Protein AF-A0A4Q3AYR5-F1 (afdb_monomer_lite)

Structure (mmCIF, N/CA/C/O backbone):
data_AF-A0A4Q3AYR5-F1
#
_entry.id   AF-A0A4Q3AYR5-F1
#
loop_
_atom_site.group_PDB
_atom_site.id
_atom_site.type_symbol
_atom_site.label_atom_id
_atom_site.label_alt_id
_atom_site.label_comp_id
_atom_site.label_asym_id
_atom_site.label_entity_id
_atom_site.label_seq_id
_atom_site.pdbx_PDB_ins_code
_atom_site.Cartn_x
_atom_site.Cartn_y
_atom_site.Cartn_z
_atom_site.occupancy
_atom_site.B_iso_or_equiv
_atom_site.auth_seq_id
_atom_site.auth_comp_id
_atom_site.auth_asym_id
_atom_site.auth_atom_id
_atom_site.pdbx_PDB_model_num
ATOM 1 N N . MET A 1 1 ? 14.357 1.691 -42.065 1.00 40.59 1 MET A N 1
ATOM 2 C CA . MET A 1 1 ? 13.184 1.931 -42.941 1.00 40.59 1 MET A CA 1
ATOM 3 C C . MET A 1 1 ? 11.858 1.286 -42.469 1.00 40.59 1 MET A C 1
ATOM 5 O O . MET A 1 1 ? 10.838 1.598 -43.057 1.00 40.59 1 MET A O 1
ATOM 9 N N . LYS A 1 2 ? 11.801 0.463 -41.393 1.00 47.16 2 LYS A N 1
ATOM 10 C CA . LYS A 1 2 ? 10.540 -0.140 -40.870 1.00 47.16 2 LYS A CA 1
ATOM 11 C C . LYS A 1 2 ? 9.957 0.484 -39.579 1.00 47.16 2 LYS A C 1
ATOM 13 O O . LYS A 1 2 ? 8.850 0.128 -39.201 1.00 47.16 2 LYS A O 1
ATOM 18 N N . LEU A 1 3 ? 10.666 1.395 -38.902 1.00 45.38 3 LEU A N 1
ATOM 19 C CA . LEU A 1 3 ? 10.184 2.041 -37.665 1.00 45.38 3 LEU A CA 1
ATOM 20 C C . LEU A 1 3 ? 9.118 3.119 -37.962 1.00 45.38 3 LEU A C 1
ATOM 22 O O . LEU A 1 3 ? 8.038 3.093 -37.384 1.00 45.38 3 LEU A O 1
ATOM 26 N N . ASN A 1 4 ? 9.373 4.013 -38.924 1.00 43.25 4 ASN A N 1
ATOM 27 C CA . ASN A 1 4 ? 8.540 5.206 -39.160 1.00 43.25 4 ASN A CA 1
ATOM 28 C C . ASN A 1 4 ? 7.097 4.909 -39.618 1.00 43.25 4 ASN A C 1
ATOM 30 O O . ASN A 1 4 ? 6.181 5.657 -39.273 1.00 43.25 4 ASN A O 1
ATOM 34 N N . ASN A 1 5 ? 6.866 3.806 -40.339 1.00 45.84 5 ASN A N 1
ATOM 35 C CA . ASN A 1 5 ? 5.520 3.433 -40.802 1.00 45.84 5 ASN A CA 1
ATOM 36 C C . ASN A 1 5 ? 4.651 2.841 -39.682 1.00 45.84 5 ASN A C 1
ATOM 38 O O . ASN A 1 5 ? 3.446 3.046 -39.684 1.00 45.84 5 ASN A O 1
ATOM 42 N N . PHE A 1 6 ? 5.255 2.167 -38.698 1.00 51.72 6 PHE A N 1
ATOM 43 C CA . PHE A 1 6 ? 4.541 1.681 -37.513 1.00 51.72 6 PHE A CA 1
ATOM 44 C C . PHE A 1 6 ? 4.123 2.846 -36.600 1.00 51.72 6 PHE A C 1
ATOM 46 O O . PHE A 1 6 ? 3.010 2.884 -36.086 1.00 51.72 6 PHE A O 1
ATOM 53 N N . PHE A 1 7 ? 4.997 3.844 -36.431 1.00 52.84 7 PHE A N 1
ATOM 54 C CA . PHE A 1 7 ? 4.743 4.974 -35.532 1.00 52.84 7 PHE A CA 1
ATOM 55 C C . PHE A 1 7 ? 3.753 6.006 -36.079 1.00 52.84 7 PHE A C 1
ATOM 57 O O . PHE A 1 7 ? 2.982 6.575 -35.307 1.00 52.84 7 PHE A O 1
ATOM 64 N N . SER A 1 8 ? 3.737 6.242 -37.394 1.00 50.88 8 SER A N 1
ATOM 65 C CA . SER A 1 8 ? 2.790 7.177 -38.022 1.00 50.88 8 SER A CA 1
ATOM 66 C C . SER A 1 8 ? 1.348 6.662 -37.979 1.00 50.88 8 SER A C 1
ATOM 68 O O . SER A 1 8 ? 0.447 7.434 -37.650 1.00 50.88 8 SER A O 1
ATOM 70 N N . SER A 1 9 ? 1.124 5.360 -38.195 1.00 42.69 9 SER A N 1
ATOM 71 C CA . SER A 1 9 ? -0.211 4.758 -38.067 1.00 42.69 9 SER A CA 1
ATOM 72 C C . SER A 1 9 ? -0.720 4.725 -36.621 1.00 42.69 9 SER A C 1
ATOM 74 O O . SER A 1 9 ? -1.921 4.851 -36.399 1.00 42.69 9 SER A O 1
ATOM 76 N N . LEU A 1 10 ? 0.168 4.594 -35.624 1.00 49.09 10 LEU A N 1
ATOM 77 C CA . LEU A 1 10 ? -0.217 4.584 -34.204 1.00 49.09 10 LEU A CA 1
ATOM 78 C C . LEU A 1 10 ? -0.478 5.982 -33.628 1.00 49.09 10 LEU A C 1
ATOM 80 O O . LEU A 1 10 ? -1.415 6.143 -32.847 1.00 49.09 10 LEU A O 1
ATOM 84 N N . LYS A 1 11 ? 0.281 7.004 -34.046 1.00 46.91 11 LYS A N 1
ATOM 85 C CA . LYS A 1 11 ? 0.050 8.400 -33.630 1.00 46.91 11 LYS A CA 1
ATOM 86 C C . LYS A 1 11 ? -1.313 8.925 -34.106 1.00 46.91 11 LYS A C 1
ATOM 88 O O . LYS A 1 11 ? -1.940 9.708 -33.402 1.00 46.91 11 LYS A O 1
ATOM 93 N N . ALA A 1 12 ? -1.786 8.447 -35.260 1.00 44.41 12 ALA A N 1
ATOM 94 C CA . ALA A 1 12 ? -3.110 8.762 -35.797 1.00 44.41 12 ALA A CA 1
ATOM 95 C C . ALA A 1 12 ? -4.262 8.045 -35.060 1.00 44.41 12 ALA A C 1
ATOM 97 O O . ALA A 1 12 ? -5.362 8.582 -34.994 1.00 44.41 12 ALA A O 1
ATOM 98 N N . LYS A 1 13 ? -4.023 6.857 -34.480 1.00 44.84 13 LYS A N 1
ATOM 99 C CA . LYS A 1 13 ? -5.058 6.046 -33.805 1.00 44.84 13 LYS A CA 1
ATOM 100 C C . LYS A 1 13 ? -5.392 6.543 -32.385 1.00 44.84 13 LYS A C 1
ATOM 102 O O . LYS A 1 13 ? -6.458 6.227 -31.875 1.00 44.84 13 LYS A O 1
ATOM 107 N N . PHE A 1 14 ? -4.508 7.333 -31.763 1.00 52.16 14 PHE A N 1
ATOM 108 C CA . PHE A 1 14 ? -4.626 7.765 -30.359 1.00 52.16 14 PHE A CA 1
ATOM 109 C C . PHE A 1 14 ? -4.517 9.286 -30.141 1.00 52.16 14 PHE A C 1
ATOM 111 O O . PHE A 1 14 ? -4.329 9.736 -29.014 1.00 52.16 14 PHE A O 1
ATOM 118 N N . SER A 1 15 ? -4.699 10.110 -31.181 1.00 39.00 15 SER A N 1
ATOM 119 C CA . SER A 1 15 ? -4.749 11.576 -31.026 1.00 39.00 15 SER A CA 1
ATOM 120 C C . SER A 1 15 ? -6.056 12.100 -30.405 1.00 39.00 15 SER A C 1
ATOM 122 O O . SER A 1 15 ? -6.256 13.310 -30.336 1.00 39.00 15 SER A O 1
ATOM 124 N N . SER A 1 16 ? -6.960 11.223 -29.963 1.00 38.28 16 SER A N 1
ATOM 125 C CA . SER A 1 16 ? -8.248 11.598 -29.378 1.00 38.28 16 SER A CA 1
ATOM 126 C C . SER A 1 16 ? -8.621 10.672 -28.218 1.00 38.28 16 SER A C 1
ATOM 128 O O . SER A 1 16 ? -9.223 9.621 -28.429 1.00 38.28 16 SER A O 1
ATOM 130 N N . GLY A 1 17 ? -8.287 11.047 -26.981 1.00 35.56 17 GLY A N 1
ATOM 131 C CA . GLY A 1 17 ? -8.778 10.311 -25.814 1.00 35.56 17 GLY A CA 1
ATOM 132 C C . GLY A 1 17 ? -8.177 10.731 -24.477 1.00 35.56 17 GLY A C 1
ATOM 133 O O . GLY A 1 17 ? -7.237 10.100 -24.020 1.00 35.56 17 GLY A O 1
ATOM 134 N N . SER A 1 18 ? -8.807 11.724 -23.832 1.00 41.00 18 SER A N 1
ATOM 135 C CA . SER A 1 18 ? -8.642 12.140 -22.423 1.00 41.00 18 SER A CA 1
ATOM 136 C C . SER A 1 18 ? -7.275 12.743 -22.027 1.00 41.00 18 SER A C 1
ATOM 138 O O . SER A 1 18 ? -6.233 12.275 -22.480 1.00 41.00 18 SER A O 1
ATOM 140 N N . PRO A 1 19 ? -7.221 13.796 -21.181 1.00 43.25 19 PRO A N 1
ATOM 141 C CA . PRO A 1 19 ? -5.951 14.338 -20.712 1.00 43.25 19 PRO A CA 1
ATOM 142 C C . PRO A 1 19 ? -5.164 13.258 -19.961 1.00 43.25 19 PRO A C 1
ATOM 144 O O . PRO A 1 19 ? -5.604 12.755 -18.930 1.00 43.25 19 PRO A O 1
ATOM 147 N N . ALA A 1 20 ? -3.994 12.929 -20.508 1.00 56.50 20 ALA A N 1
ATOM 148 C CA . ALA A 1 20 ? -2.938 12.099 -19.943 1.00 56.50 20 ALA A CA 1
ATOM 149 C C . ALA A 1 20 ? -2.851 12.212 -18.407 1.00 56.50 20 ALA A C 1
ATOM 151 O O . ALA A 1 20 ? -2.222 13.131 -17.874 1.00 56.50 20 ALA A O 1
ATOM 152 N N . LYS A 1 21 ? -3.466 11.276 -17.669 1.00 71.69 21 LYS A N 1
ATOM 153 C CA . LYS A 1 21 ? -3.394 11.276 -16.204 1.00 71.69 21 LYS A CA 1
ATOM 154 C C . LYS A 1 21 ? -1.991 10.838 -15.797 1.00 71.69 21 LYS A C 1
ATOM 156 O O . LYS A 1 21 ? -1.643 9.659 -15.875 1.00 71.69 21 LYS A O 1
ATOM 161 N N . ARG A 1 22 ? -1.158 11.800 -15.399 1.00 83.00 22 ARG A N 1
ATOM 162 C CA . ARG A 1 22 ? 0.145 11.524 -14.781 1.00 83.00 22 ARG A CA 1
ATOM 163 C C . ARG A 1 22 ? -0.116 10.796 -13.471 1.00 83.00 22 ARG A C 1
ATOM 165 O O . ARG A 1 22 ? -0.795 11.333 -12.596 1.00 83.00 22 ARG A O 1
ATOM 172 N N . THR A 1 23 ? 0.372 9.566 -13.358 1.00 86.62 23 THR A N 1
ATOM 173 C CA . THR A 1 23 ? 0.074 8.721 -12.202 1.00 86.62 23 THR A CA 1
ATOM 174 C C . THR A 1 23 ? 1.343 8.431 -11.429 1.00 86.62 23 THR A C 1
ATOM 176 O O . THR A 1 23 ? 2.259 7.778 -11.919 1.00 86.62 23 THR A O 1
ATOM 179 N N . ILE A 1 24 ? 1.376 8.893 -10.189 1.00 93.75 24 ILE A N 1
ATOM 180 C CA . ILE A 1 24 ? 2.477 8.648 -9.269 1.00 93.75 24 ILE A CA 1
ATOM 181 C C . ILE A 1 24 ? 2.226 7.320 -8.559 1.00 93.75 24 ILE A C 1
ATOM 183 O O . ILE A 1 24 ? 1.168 7.133 -7.957 1.00 93.75 24 ILE A O 1
ATOM 187 N N . ILE A 1 25 ? 3.186 6.399 -8.635 1.00 93.62 25 ILE A N 1
ATOM 188 C CA . ILE A 1 25 ? 3.107 5.094 -7.975 1.00 93.62 25 ILE A CA 1
ATOM 189 C C . ILE A 1 25 ? 4.398 4.860 -7.204 1.00 93.62 25 ILE A C 1
ATOM 191 O O . ILE A 1 25 ? 5.469 4.792 -7.796 1.00 93.62 25 ILE A O 1
ATOM 195 N N . LYS A 1 26 ? 4.282 4.702 -5.884 1.00 93.50 26 LYS A N 1
ATOM 196 C CA .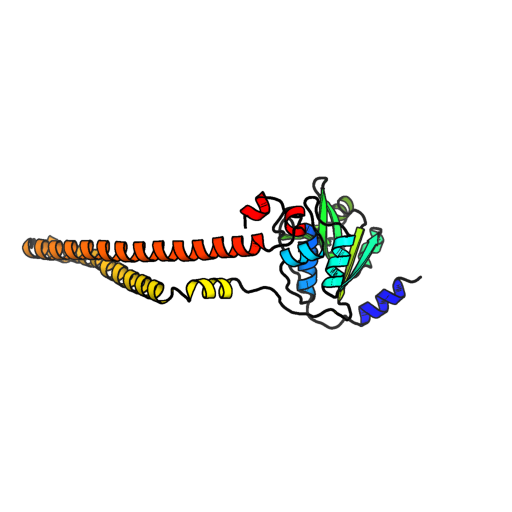 LYS A 1 26 ? 5.394 4.301 -5.023 1.00 93.50 26 LYS A CA 1
ATOM 197 C C . LYS A 1 26 ? 5.526 2.780 -5.016 1.00 93.50 26 LYS A C 1
ATOM 199 O O . LYS A 1 26 ? 4.525 2.075 -4.879 1.00 93.50 26 LYS A O 1
ATOM 204 N N . GLN A 1 27 ? 6.747 2.278 -5.150 1.00 91.88 27 GLN A N 1
ATOM 205 C CA . GLN A 1 27 ? 7.030 0.852 -5.019 1.00 91.88 27 GLN A CA 1
ATOM 206 C C . GLN A 1 27 ? 6.821 0.386 -3.571 1.00 91.88 27 GLN A C 1
ATOM 208 O O . GLN A 1 27 ? 7.105 1.128 -2.629 1.00 91.88 27 GLN A O 1
ATOM 213 N N . HIS A 1 28 ? 6.308 -0.833 -3.391 1.00 86.44 28 HIS A N 1
ATOM 214 C CA . HIS A 1 28 ? 6.124 -1.410 -2.057 1.00 86.44 28 HIS A CA 1
ATOM 215 C C . HIS A 1 28 ? 7.411 -2.068 -1.562 1.00 86.44 28 HIS A C 1
ATOM 217 O O . HIS A 1 28 ? 7.821 -1.812 -0.435 1.00 86.44 28 HIS A O 1
ATOM 223 N N . ASP A 1 29 ? 8.063 -2.849 -2.425 1.00 85.75 29 ASP A N 1
ATOM 224 C CA . ASP A 1 29 ? 9.340 -3.494 -2.138 1.00 85.75 29 ASP A CA 1
ATOM 225 C C . ASP A 1 29 ? 10.467 -2.918 -3.013 1.00 85.75 29 ASP A C 1
ATOM 227 O O . ASP A 1 29 ? 10.242 -2.358 -4.088 1.00 85.75 29 ASP A O 1
ATOM 231 N N . VAL A 1 30 ? 11.719 -3.071 -2.571 1.00 84.56 30 VAL A N 1
ATOM 232 C CA . VAL A 1 30 ? 12.907 -2.538 -3.277 1.00 84.56 30 VAL A CA 1
ATOM 233 C C . VAL A 1 30 ? 13.098 -3.109 -4.687 1.00 84.56 30 VAL A C 1
ATOM 235 O O . VAL A 1 30 ? 13.787 -2.510 -5.505 1.00 84.56 30 VAL A O 1
ATOM 238 N N . THR A 1 31 ? 12.492 -4.262 -4.974 1.00 89.38 31 THR A N 1
ATOM 239 C CA . THR A 1 31 ? 12.582 -4.965 -6.264 1.00 89.38 31 THR A CA 1
ATOM 240 C C . THR A 1 31 ? 11.429 -4.633 -7.223 1.00 89.38 31 THR A C 1
ATOM 242 O O . THR A 1 31 ? 11.450 -5.073 -8.374 1.00 89.38 31 THR A O 1
ATOM 245 N N . ASP A 1 32 ? 10.444 -3.836 -6.787 1.00 91.19 32 ASP A N 1
ATOM 246 C CA . ASP A 1 32 ? 9.191 -3.588 -7.514 1.00 91.19 32 ASP A CA 1
ATOM 247 C C . ASP A 1 32 ? 9.247 -2.420 -8.514 1.00 91.19 32 ASP A C 1
ATOM 249 O O . ASP A 1 32 ? 8.238 -2.146 -9.164 1.00 91.19 32 ASP A O 1
ATOM 253 N N . CYS A 1 33 ? 10.378 -1.721 -8.673 1.00 94.38 33 CYS A N 1
ATOM 254 C CA . CYS A 1 33 ? 10.464 -0.495 -9.483 1.00 94.38 33 CYS A CA 1
ATOM 255 C C . CYS A 1 33 ? 9.883 -0.653 -10.901 1.00 94.38 33 CYS A C 1
ATOM 257 O O . CYS A 1 33 ? 9.092 0.178 -11.348 1.00 94.38 33 CYS A O 1
ATOM 259 N N . GLY A 1 34 ? 10.190 -1.761 -11.586 1.00 94.25 34 GLY A N 1
ATOM 260 C CA . GLY A 1 34 ? 9.645 -2.067 -12.911 1.00 94.25 34 GLY A CA 1
ATOM 261 C C . GLY A 1 34 ? 8.129 -2.307 -12.905 1.00 94.25 34 GLY A C 1
ATOM 262 O O . GLY A 1 34 ? 7.410 -1.747 -13.734 1.00 94.25 34 GLY A O 1
ATOM 263 N N . ALA A 1 35 ? 7.623 -3.089 -11.947 1.00 95.62 35 ALA A N 1
ATOM 264 C CA . ALA A 1 35 ? 6.189 -3.352 -11.801 1.00 95.62 35 ALA A CA 1
ATOM 265 C C . ALA A 1 35 ? 5.407 -2.076 -11.435 1.00 95.62 35 ALA A C 1
ATOM 267 O O . ALA A 1 35 ? 4.303 -1.860 -11.935 1.00 95.62 35 ALA A O 1
ATOM 268 N N . ALA A 1 36 ? 5.995 -1.197 -10.618 1.00 96.25 36 ALA A N 1
ATOM 269 C CA . ALA A 1 36 ? 5.445 0.112 -10.278 1.00 96.25 36 ALA A CA 1
ATOM 270 C C . ALA A 1 36 ? 5.409 1.062 -11.492 1.00 96.25 36 ALA A C 1
ATOM 272 O O . ALA A 1 36 ? 4.404 1.742 -11.709 1.00 96.25 36 ALA A O 1
ATOM 273 N N . CYS A 1 37 ? 6.453 1.063 -12.329 1.00 96.62 37 CYS A N 1
ATOM 274 C CA . CYS A 1 37 ? 6.466 1.813 -13.590 1.00 96.62 37 CYS A CA 1
ATOM 275 C C . CYS A 1 37 ? 5.364 1.340 -14.545 1.00 96.62 37 CYS A C 1
ATOM 277 O O . CYS A 1 37 ? 4.631 2.155 -15.105 1.00 96.62 37 CYS A O 1
ATOM 279 N N . LEU A 1 38 ? 5.206 0.022 -14.695 1.00 96.50 38 LEU A N 1
ATOM 280 C CA . LEU A 1 38 ? 4.157 -0.546 -15.536 1.00 96.50 38 LEU A CA 1
ATOM 281 C C . LEU A 1 38 ? 2.754 -0.271 -14.966 1.00 96.50 38 LEU A C 1
ATOM 283 O O . LEU A 1 38 ? 1.864 0.070 -15.735 1.00 96.50 38 LEU A O 1
ATOM 287 N N . ALA A 1 39 ? 2.560 -0.314 -13.641 1.00 95.50 39 ALA A N 1
ATOM 288 C CA . ALA A 1 39 ? 1.315 0.124 -12.993 1.00 95.50 39 ALA A CA 1
ATOM 289 C C . ALA A 1 39 ? 0.985 1.591 -13.299 1.00 95.50 39 ALA A C 1
ATOM 291 O O . ALA A 1 39 ? -0.162 1.920 -13.594 1.00 95.50 39 ALA A O 1
ATOM 292 N N . SER A 1 40 ? 1.983 2.472 -13.225 1.00 95.62 40 SER A N 1
ATOM 293 C CA . SER A 1 40 ? 1.818 3.900 -13.502 1.00 95.62 40 SER A CA 1
ATOM 294 C C . SER A 1 40 ? 1.329 4.140 -14.934 1.00 95.62 40 SER A C 1
ATOM 296 O O . SER A 1 40 ? 0.345 4.853 -15.136 1.00 95.62 40 SER A O 1
ATOM 298 N N . ILE A 1 41 ? 1.947 3.475 -15.916 1.00 95.19 41 ILE A N 1
ATOM 299 C CA . ILE A 1 41 ? 1.526 3.552 -17.322 1.00 95.19 41 ILE A CA 1
ATOM 300 C C . ILE A 1 41 ? 0.174 2.861 -17.547 1.00 95.19 41 ILE A C 1
ATOM 302 O O . ILE A 1 41 ? -0.657 3.381 -18.285 1.00 95.19 41 ILE A O 1
ATOM 306 N N . ALA A 1 42 ? -0.100 1.734 -16.889 1.00 94.06 42 ALA A N 1
ATOM 307 C CA . ALA A 1 42 ? -1.397 1.070 -16.989 1.00 94.06 42 ALA A CA 1
ATOM 308 C C . ALA A 1 42 ? -2.536 2.007 -16.554 1.00 94.06 42 ALA A C 1
ATOM 310 O O . ALA A 1 42 ? -3.500 2.190 -17.298 1.00 94.06 42 ALA A O 1
ATOM 311 N N . ILE A 1 43 ? -2.379 2.687 -15.413 1.00 93.06 43 ILE A N 1
ATOM 312 C CA . ILE A 1 43 ? -3.370 3.644 -14.901 1.00 93.06 43 ILE A CA 1
ATOM 313 C C . ILE A 1 43 ? -3.489 4.860 -15.820 1.00 93.06 43 ILE A C 1
ATOM 315 O O . ILE A 1 43 ? -4.595 5.364 -16.017 1.00 93.06 43 ILE A O 1
ATOM 319 N N . HIS A 1 44 ? -2.382 5.310 -16.416 1.00 91.81 44 HIS A N 1
ATOM 320 C CA . HIS A 1 44 ? -2.402 6.383 -17.408 1.00 91.81 44 HIS A CA 1
ATOM 321 C C . HIS A 1 44 ? -3.334 6.067 -18.588 1.00 91.81 44 HIS A C 1
ATOM 323 O O . HIS A 1 44 ? -4.073 6.945 -19.027 1.00 91.81 44 HIS A O 1
ATOM 329 N N . TYR A 1 45 ? -3.357 4.812 -19.044 1.00 91.12 45 TYR A N 1
ATOM 330 C CA . TYR A 1 45 ? -4.267 4.335 -20.090 1.00 91.12 45 TYR A CA 1
ATOM 331 C C . TYR A 1 45 ? -5.625 3.830 -19.560 1.00 91.12 45 TYR A C 1
ATOM 333 O O . TYR A 1 45 ? -6.431 3.307 -20.326 1.00 91.12 45 TYR A O 1
ATOM 341 N N . GLY A 1 46 ? -5.917 4.003 -18.266 1.00 89.88 46 GLY A N 1
ATOM 342 C CA . GLY A 1 46 ? -7.212 3.667 -17.666 1.00 89.88 46 GLY A CA 1
ATOM 343 C C . GLY A 1 46 ? -7.337 2.250 -17.096 1.00 89.88 46 GLY A C 1
ATOM 344 O O . GLY A 1 46 ? -8.454 1.823 -16.809 1.00 89.88 46 GLY A O 1
ATOM 345 N N . LEU A 1 47 ? -6.232 1.522 -16.908 1.00 91.56 47 LEU A N 1
ATOM 346 C CA . LEU A 1 47 ? -6.201 0.209 -16.257 1.00 91.56 47 LEU A CA 1
ATOM 347 C C . LEU A 1 47 ? -5.571 0.295 -14.857 1.00 91.56 47 LEU A C 1
ATOM 349 O O . LEU A 1 47 ? -4.358 0.433 -14.710 1.00 91.56 47 LEU A O 1
ATOM 353 N N . ASP A 1 48 ? -6.389 0.168 -13.814 1.00 91.19 48 ASP A N 1
ATOM 354 C CA . ASP A 1 48 ? -5.939 0.170 -12.421 1.00 91.19 48 ASP A CA 1
ATOM 355 C C . ASP A 1 48 ? -5.767 -1.252 -11.869 1.00 91.19 48 ASP A C 1
ATOM 357 O O . ASP A 1 48 ? -6.730 -1.917 -11.473 1.00 91.19 48 ASP A O 1
ATOM 361 N N . MET A 1 49 ? -4.512 -1.708 -11.826 1.00 90.12 49 MET A N 1
ATOM 362 C CA . MET A 1 49 ? -4.129 -3.034 -11.344 1.00 90.12 49 MET A CA 1
ATOM 363 C C . MET A 1 49 ? -3.239 -2.954 -10.085 1.00 90.12 49 MET A C 1
ATOM 365 O O . MET A 1 49 ? -2.410 -2.043 -9.948 1.00 90.12 49 MET A O 1
ATOM 369 N N . PRO A 1 50 ? -3.370 -3.896 -9.127 1.00 90.12 50 PRO A N 1
ATOM 370 C CA . PRO A 1 50 ? -2.432 -4.007 -8.012 1.00 90.12 50 PRO A CA 1
ATOM 371 C C . PRO A 1 50 ? -1.001 -4.318 -8.481 1.00 90.12 50 PRO A C 1
ATOM 373 O O . PRO A 1 50 ? -0.795 -5.248 -9.261 1.00 90.12 50 PRO A O 1
ATOM 376 N N . ILE A 1 51 ? 0.000 -3.623 -7.921 1.00 91.88 51 ILE A N 1
ATOM 377 C CA . ILE A 1 51 ? 1.432 -3.859 -8.217 1.00 91.88 51 ILE A CA 1
ATOM 378 C C . ILE A 1 51 ? 1.803 -5.332 -8.007 1.00 91.88 51 ILE A C 1
ATOM 380 O O . ILE A 1 51 ? 2.515 -5.900 -8.823 1.00 91.88 51 ILE A O 1
ATOM 384 N N . ALA A 1 52 ? 1.261 -5.981 -6.970 1.00 88.38 52 ALA A N 1
ATOM 385 C CA . ALA A 1 52 ? 1.518 -7.394 -6.685 1.00 88.38 52 ALA A CA 1
ATOM 386 C C . ALA A 1 52 ? 1.133 -8.330 -7.848 1.00 88.38 52 ALA A C 1
ATOM 388 O O . ALA A 1 52 ? 1.825 -9.314 -8.097 1.00 88.38 52 ALA A O 1
ATOM 389 N N . ARG A 1 53 ? 0.065 -8.012 -8.592 1.00 88.94 53 ARG A N 1
ATOM 390 C CA . ARG A 1 53 ? -0.360 -8.803 -9.755 1.00 88.94 53 ARG A CA 1
ATOM 391 C C . ARG A 1 53 ? 0.567 -8.574 -10.947 1.00 88.94 53 ARG A C 1
ATOM 393 O O . ARG A 1 53 ? 0.985 -9.527 -11.595 1.00 88.94 53 ARG A O 1
ATOM 400 N N . ILE A 1 54 ? 0.966 -7.322 -11.170 1.00 93.50 54 ILE A N 1
ATOM 401 C CA . ILE A 1 54 ? 1.950 -6.970 -12.203 1.00 93.50 54 ILE A CA 1
ATOM 402 C C . ILE A 1 54 ? 3.307 -7.619 -11.906 1.00 93.50 54 ILE A C 1
ATOM 404 O O . ILE A 1 54 ? 3.926 -8.166 -12.811 1.00 93.50 54 ILE A O 1
ATOM 408 N N . ARG A 1 55 ? 3.735 -7.634 -10.639 1.00 92.06 55 ARG A N 1
ATOM 409 C CA . ARG A 1 55 ? 4.954 -8.306 -10.166 1.00 92.06 55 ARG A CA 1
ATOM 410 C C . ARG A 1 55 ? 4.954 -9.793 -10.535 1.00 92.06 55 ARG A C 1
ATOM 412 O O . ARG A 1 55 ? 5.951 -10.306 -11.035 1.00 92.06 55 ARG A O 1
ATOM 419 N N . GLN A 1 56 ? 3.824 -10.475 -10.335 1.00 89.00 56 GLN A N 1
ATOM 420 C CA . GLN A 1 56 ? 3.661 -11.879 -10.725 1.00 89.00 56 GLN A CA 1
ATOM 421 C C . GLN A 1 56 ? 3.732 -12.068 -12.244 1.00 89.00 56 GLN A C 1
ATOM 423 O O . GLN A 1 56 ? 4.379 -13.000 -12.712 1.00 89.00 56 GLN A O 1
ATOM 428 N N . TYR A 1 57 ? 3.103 -11.186 -13.024 1.00 91.88 57 TYR A N 1
ATOM 429 C CA . TYR A 1 57 ? 3.182 -11.245 -14.487 1.00 91.88 57 TYR A CA 1
ATOM 430 C C . TYR A 1 57 ? 4.588 -10.970 -15.012 1.00 91.88 57 TYR A C 1
ATOM 432 O O . TYR A 1 57 ? 4.997 -11.594 -15.985 1.00 91.88 57 TYR A O 1
ATOM 440 N N . ALA A 1 58 ? 5.327 -10.081 -14.348 1.00 92.94 58 ALA A N 1
ATOM 441 C CA . ALA A 1 58 ? 6.686 -9.719 -14.720 1.00 92.94 58 ALA A CA 1
ATOM 442 C C . ALA A 1 58 ? 7.743 -10.707 -14.217 1.00 92.94 58 ALA A C 1
ATOM 444 O O . ALA A 1 58 ? 8.926 -10.529 -14.505 1.00 92.94 58 ALA A O 1
ATOM 445 N N . SER A 1 59 ? 7.324 -11.735 -13.467 1.00 89.38 59 SER A N 1
ATOM 446 C CA . SER A 1 59 ? 8.207 -12.704 -12.813 1.00 89.38 59 SER A CA 1
ATOM 447 C C . SER A 1 59 ? 9.318 -12.032 -11.997 1.00 89.38 59 SER A C 1
ATOM 449 O O . SER A 1 59 ? 10.457 -12.495 -11.986 1.00 89.38 59 SER A O 1
ATOM 451 N N . THR A 1 60 ? 8.999 -10.915 -11.334 1.00 88.31 60 THR A N 1
ATOM 452 C CA . THR A 1 60 ? 9.960 -10.175 -10.511 1.00 88.31 60 THR A CA 1
ATOM 453 C C . THR A 1 60 ? 10.460 -11.061 -9.376 1.00 88.31 60 THR A C 1
ATOM 455 O O . THR A 1 60 ? 9.664 -11.591 -8.598 1.00 88.31 60 THR A O 1
ATOM 458 N N . ASP A 1 61 ? 11.777 -11.184 -9.249 1.00 86.00 61 ASP A N 1
ATOM 459 C CA . ASP A 1 61 ? 12.424 -12.020 -8.244 1.00 86.00 61 ASP A CA 1
ATOM 460 C C . ASP A 1 61 ? 13.164 -11.176 -7.187 1.00 86.00 61 ASP A C 1
ATOM 462 O O . ASP A 1 61 ? 12.960 -9.966 -7.041 1.00 86.00 61 ASP A O 1
ATOM 466 N N . LYS A 1 62 ? 14.046 -11.822 -6.419 1.00 84.50 62 LYS A N 1
ATOM 467 C CA . LYS A 1 62 ? 14.849 -11.175 -5.370 1.00 84.50 62 LYS A CA 1
ATOM 468 C C . LYS A 1 62 ? 15.905 -10.206 -5.920 1.00 84.50 62 LYS A C 1
ATOM 470 O O . LYS A 1 62 ? 16.425 -9.409 -5.131 1.00 84.50 62 LYS A O 1
ATOM 475 N N . LYS A 1 63 ? 16.238 -10.292 -7.214 1.00 85.31 63 LYS A N 1
ATOM 476 C CA . LYS A 1 63 ? 17.186 -9.431 -7.939 1.00 85.31 63 LYS A CA 1
ATOM 477 C C . LYS A 1 63 ? 16.486 -8.282 -8.669 1.00 85.31 63 LYS A C 1
ATOM 479 O O . LYS A 1 63 ? 17.150 -7.303 -8.989 1.00 85.31 63 LYS A O 1
ATOM 484 N N . GLY A 1 64 ? 15.178 -8.374 -8.901 1.00 87.62 64 GLY A N 1
ATOM 485 C CA . GLY A 1 64 ? 14.377 -7.323 -9.524 1.00 87.62 64 GLY A CA 1
ATOM 486 C C . GLY A 1 64 ? 13.612 -7.821 -10.744 1.00 87.62 64 GLY A C 1
ATOM 487 O O . GLY A 1 64 ? 13.295 -9.001 -10.866 1.00 87.62 64 GLY A O 1
ATOM 488 N N . THR A 1 65 ? 13.283 -6.898 -11.646 1.00 91.38 65 THR A N 1
ATOM 489 C CA . THR A 1 65 ? 12.568 -7.214 -12.891 1.00 91.38 65 THR A CA 1
ATOM 490 C C . THR A 1 65 ? 13.473 -6.941 -14.085 1.00 91.38 65 THR A C 1
ATOM 492 O O . THR A 1 65 ? 14.040 -5.856 -14.202 1.00 91.38 65 THR A O 1
ATOM 495 N N . ASN A 1 66 ? 13.618 -7.902 -14.992 1.00 92.19 66 ASN A N 1
ATOM 496 C CA . ASN A 1 66 ? 14.341 -7.674 -16.243 1.00 92.19 66 ASN A CA 1
ATOM 497 C C . ASN A 1 66 ? 13.401 -7.105 -17.331 1.00 92.19 66 ASN A C 1
ATOM 499 O O . ASN A 1 66 ? 12.176 -7.131 -17.200 1.00 92.19 66 ASN A O 1
ATOM 503 N N . VAL A 1 67 ? 13.974 -6.577 -18.416 1.00 93.31 67 VAL A N 1
ATOM 504 C CA . VAL A 1 67 ? 13.198 -5.948 -19.504 1.00 93.31 67 VAL A CA 1
ATOM 505 C C . VAL A 1 67 ? 12.254 -6.944 -20.185 1.00 93.31 67 VAL A C 1
ATOM 507 O O . VAL A 1 67 ? 11.140 -6.573 -20.544 1.00 93.31 67 VAL A O 1
ATOM 510 N N . LEU A 1 68 ? 12.671 -8.205 -20.337 1.00 93.25 68 LEU A N 1
ATOM 511 C CA . LEU A 1 68 ? 11.845 -9.252 -20.941 1.00 93.25 68 LEU A CA 1
ATOM 512 C C . LEU A 1 68 ? 10.586 -9.519 -20.104 1.00 93.25 68 LEU A C 1
ATOM 514 O O . LEU A 1 68 ? 9.487 -9.502 -20.645 1.00 93.25 68 LEU A O 1
ATOM 518 N N . GLY A 1 69 ? 10.734 -9.658 -18.787 1.00 94.25 69 GLY A N 1
ATOM 519 C CA . GLY A 1 69 ? 9.627 -9.831 -17.853 1.00 94.25 69 GLY A CA 1
ATOM 520 C C . GLY A 1 69 ? 8.660 -8.650 -17.883 1.00 94.25 69 GLY A C 1
ATOM 521 O O . GLY A 1 69 ? 7.450 -8.848 -17.874 1.00 94.25 69 GLY A O 1
ATOM 522 N N . LEU A 1 70 ? 9.155 -7.414 -18.022 1.00 95.81 70 LEU A N 1
ATOM 523 C CA . LEU A 1 70 ? 8.277 -6.251 -18.207 1.00 95.81 70 LEU A CA 1
ATOM 524 C C . LEU A 1 70 ? 7.505 -6.287 -19.532 1.00 95.81 70 LEU A C 1
ATOM 526 O O . LEU A 1 70 ? 6.333 -5.915 -19.550 1.00 95.81 70 LEU A O 1
ATOM 530 N N . ILE A 1 71 ? 8.127 -6.738 -20.626 1.00 96.06 71 ILE A N 1
ATOM 531 C CA . ILE A 1 71 ? 7.452 -6.918 -21.923 1.00 96.06 71 ILE A CA 1
ATOM 532 C C . ILE A 1 71 ? 6.374 -8.001 -21.815 1.00 96.06 71 ILE A C 1
ATOM 534 O O . ILE A 1 71 ? 5.246 -7.787 -22.261 1.00 96.06 71 ILE A O 1
ATOM 538 N N . GLU A 1 72 ? 6.691 -9.140 -21.199 1.00 95.31 72 GLU A N 1
ATOM 539 C CA . GLU A 1 72 ? 5.739 -10.232 -20.973 1.00 95.31 72 GLU A CA 1
ATOM 540 C C . GLU A 1 72 ? 4.565 -9.776 -20.104 1.00 95.31 72 GLU A C 1
ATOM 542 O O . GLU A 1 72 ? 3.408 -10.025 -20.448 1.00 95.31 72 GLU A O 1
ATOM 547 N N . ALA A 1 73 ? 4.842 -9.047 -19.021 1.00 95.69 73 ALA A N 1
ATOM 548 C CA . ALA A 1 73 ? 3.812 -8.489 -18.159 1.00 95.69 73 ALA A CA 1
ATOM 549 C C . ALA A 1 73 ? 2.914 -7.514 -18.910 1.00 95.69 73 ALA A C 1
ATOM 551 O O . ALA A 1 73 ? 1.697 -7.650 -18.864 1.00 95.69 73 ALA A O 1
ATOM 552 N N . ALA A 1 74 ? 3.501 -6.566 -19.636 1.00 96.12 74 ALA A N 1
ATOM 553 C CA . ALA A 1 74 ? 2.756 -5.606 -20.434 1.00 96.12 74 ALA A CA 1
ATOM 554 C C . ALA A 1 74 ? 1.866 -6.296 -21.478 1.00 96.12 74 ALA A C 1
ATOM 556 O O . ALA A 1 74 ? 0.695 -5.947 -21.605 1.00 96.12 74 ALA A O 1
ATOM 557 N N . THR A 1 75 ? 2.383 -7.328 -22.146 1.00 94.88 75 THR A N 1
ATOM 558 C CA . THR A 1 75 ? 1.620 -8.123 -23.120 1.00 94.88 75 THR A CA 1
ATOM 559 C C . THR A 1 75 ? 0.430 -8.822 -22.460 1.00 94.88 75 THR A C 1
ATOM 561 O O . THR A 1 75 ? -0.677 -8.774 -22.987 1.00 94.88 75 THR A O 1
ATOM 564 N N . ARG A 1 76 ? 0.604 -9.395 -21.259 1.00 94.25 76 ARG A N 1
ATOM 565 C CA . ARG A 1 76 ? -0.504 -9.992 -20.482 1.00 94.25 76 ARG A CA 1
ATOM 566 C C . ARG A 1 76 ? -1.558 -8.977 -20.034 1.00 94.25 76 ARG A C 1
ATOM 568 O O . ARG A 1 76 ? -2.692 -9.365 -19.780 1.00 94.25 76 ARG A O 1
ATOM 575 N N . LEU A 1 77 ? -1.189 -7.703 -19.917 1.00 93.38 77 LEU A N 1
ATOM 576 C CA . LEU A 1 77 ? -2.106 -6.595 -19.633 1.00 93.38 77 LEU A CA 1
ATOM 577 C C . LEU A 1 77 ? -2.801 -6.054 -20.897 1.00 93.38 77 LEU A C 1
ATOM 579 O O . LEU A 1 77 ? -3.555 -5.089 -20.799 1.00 93.38 77 LEU A O 1
ATOM 583 N N . GLY A 1 78 ? -2.532 -6.632 -22.073 1.00 93.75 78 GLY A N 1
ATOM 584 C CA . GLY A 1 78 ? -3.080 -6.193 -23.357 1.00 93.75 78 GLY A CA 1
ATOM 585 C C . GLY A 1 78 ? -2.296 -5.057 -24.025 1.00 93.75 78 GLY A C 1
ATOM 586 O O . GLY A 1 78 ? -2.734 -4.527 -25.042 1.00 93.75 78 GLY A O 1
ATOM 587 N N . PHE A 1 79 ? -1.133 -4.660 -23.498 1.00 95.12 79 PHE A N 1
ATOM 588 C CA . PHE A 1 79 ? -0.269 -3.679 -24.161 1.00 95.12 79 PHE A CA 1
ATOM 589 C C . PHE A 1 79 ? 0.570 -4.320 -25.269 1.00 95.12 79 PHE A C 1
ATOM 591 O O . PHE A 1 79 ? 1.171 -5.376 -25.093 1.00 95.12 79 PHE A O 1
ATOM 598 N N . SER A 1 80 ? 0.735 -3.600 -26.376 1.00 94.06 80 SER A N 1
ATOM 599 C CA . SER A 1 80 ? 1.828 -3.829 -27.316 1.00 94.06 80 SER A CA 1
ATOM 600 C C . SER A 1 80 ? 3.106 -3.196 -26.757 1.00 94.06 80 SER A C 1
ATOM 602 O O . SER A 1 80 ? 3.252 -1.970 -26.744 1.00 94.06 80 SER A O 1
ATOM 604 N N . ALA A 1 81 ? 4.042 -4.033 -26.307 1.00 94.12 81 ALA A N 1
ATOM 605 C CA . ALA A 1 81 ? 5.276 -3.610 -25.653 1.00 94.12 81 ALA A CA 1
ATOM 606 C C . ALA A 1 81 ? 6.520 -3.881 -26.510 1.00 94.12 81 ALA A C 1
ATOM 608 O O . ALA A 1 81 ? 6.646 -4.941 -27.127 1.00 94.12 81 ALA A O 1
ATOM 609 N N . LYS A 1 82 ? 7.478 -2.945 -26.532 1.00 93.44 82 LYS A N 1
ATOM 610 C CA . LYS A 1 82 ? 8.755 -3.136 -27.237 1.00 93.44 82 LYS A CA 1
ATOM 611 C C . LYS A 1 82 ? 9.927 -2.496 -26.503 1.00 93.44 82 LYS A C 1
ATOM 613 O O . LYS A 1 82 ? 9.947 -1.285 -26.284 1.00 93.44 82 LYS A O 1
ATOM 618 N N . GLY A 1 83 ? 10.926 -3.316 -26.184 1.00 93.81 83 GLY A N 1
ATOM 619 C CA . GLY A 1 83 ? 12.227 -2.852 -25.710 1.00 93.81 83 GLY A CA 1
ATOM 620 C C . GLY A 1 83 ? 13.065 -2.312 -26.867 1.00 93.81 83 GLY A C 1
ATOM 621 O O . GLY A 1 83 ? 13.189 -2.966 -27.905 1.00 93.81 83 GLY A O 1
ATOM 622 N N . VAL A 1 84 ? 13.636 -1.122 -26.705 1.00 92.62 84 VAL A N 1
ATOM 623 C CA . VAL A 1 84 ? 14.519 -0.491 -27.691 1.00 92.62 84 VAL A CA 1
ATOM 624 C C . VAL A 1 84 ? 15.754 0.088 -27.019 1.00 92.62 84 VAL A C 1
ATOM 626 O O . VAL A 1 84 ? 15.706 0.544 -25.877 1.00 92.62 84 VAL A O 1
ATOM 629 N N . LYS A 1 85 ? 16.866 0.078 -27.755 1.00 93.62 85 LYS A N 1
ATOM 630 C CA . LYS A 1 85 ? 18.064 0.838 -27.412 1.00 93.62 85 LYS A CA 1
ATOM 631 C C . LYS A 1 85 ? 18.091 2.083 -28.289 1.00 93.62 85 LYS A C 1
ATOM 633 O O . LYS A 1 85 ? 17.964 1.959 -29.507 1.00 93.62 85 LYS A O 1
ATOM 638 N N . ALA A 1 86 ? 18.201 3.250 -27.675 1.00 90.56 86 ALA A N 1
ATOM 639 C CA . ALA A 1 86 ? 18.172 4.532 -28.359 1.00 90.56 86 ALA A CA 1
ATOM 640 C C . ALA A 1 86 ? 19.328 5.415 -27.892 1.00 90.56 86 ALA A C 1
ATOM 642 O O . ALA A 1 86 ? 19.740 5.359 -26.734 1.00 90.56 86 ALA A O 1
ATOM 643 N N . ASP A 1 87 ? 19.810 6.250 -28.806 1.00 91.31 87 ASP A N 1
ATOM 644 C CA . ASP A 1 87 ? 20.698 7.362 -28.483 1.00 91.31 87 ASP A CA 1
ATOM 645 C C . ASP A 1 87 ? 19.892 8.548 -27.944 1.00 91.31 87 ASP A C 1
ATOM 647 O O . ASP A 1 87 ? 18.681 8.649 -28.160 1.00 91.31 87 ASP A O 1
ATOM 651 N N . TYR A 1 88 ? 20.572 9.465 -27.257 1.00 89.44 88 TYR A N 1
ATOM 652 C CA . TYR A 1 88 ? 19.932 10.608 -26.601 1.00 89.44 88 TYR A CA 1
ATOM 653 C C . TYR A 1 88 ? 19.151 11.499 -27.566 1.00 89.44 88 TYR A C 1
ATOM 655 O O . TYR A 1 88 ? 18.035 11.906 -27.259 1.00 89.44 88 TYR A O 1
ATOM 663 N N . ASP A 1 89 ? 19.688 11.729 -28.762 1.00 86.62 89 ASP A N 1
ATOM 664 C CA . ASP A 1 89 ? 19.043 12.577 -29.767 1.00 86.62 89 ASP A CA 1
ATOM 665 C C . ASP A 1 89 ? 17.717 11.978 -30.258 1.00 86.62 89 ASP A C 1
ATOM 667 O O . ASP A 1 89 ? 16.771 12.697 -30.578 1.00 86.62 89 ASP A O 1
ATOM 671 N N . ASN A 1 90 ? 17.599 10.647 -30.234 1.00 86.81 90 ASN A N 1
ATOM 672 C CA . ASN A 1 90 ? 16.376 9.952 -30.623 1.00 86.81 90 ASN A CA 1
ATOM 673 C C . ASN A 1 90 ? 15.306 9.971 -29.522 1.00 86.81 90 ASN A C 1
ATOM 675 O O . ASN A 1 90 ? 14.141 9.718 -29.830 1.00 86.81 90 ASN A O 1
ATOM 679 N N . LEU A 1 91 ? 15.652 10.307 -28.272 1.00 87.81 91 LEU A N 1
ATOM 680 C CA . LEU A 1 91 ? 14.725 10.330 -27.134 1.00 87.81 91 LEU A CA 1
ATOM 681 C C . LEU A 1 91 ? 13.525 11.260 -27.377 1.00 87.81 91 LEU A C 1
ATOM 683 O O . LEU A 1 91 ? 12.400 10.918 -27.027 1.00 87.81 91 LEU A O 1
ATOM 687 N N . PHE A 1 92 ? 13.747 12.392 -28.051 1.00 87.00 92 PHE A N 1
ATOM 688 C CA . PHE A 1 92 ? 12.712 13.384 -28.375 1.00 87.00 92 PHE A CA 1
ATOM 689 C C . PHE A 1 92 ? 11.671 12.890 -29.393 1.00 87.00 92 PHE A C 1
ATOM 691 O O . PHE A 1 92 ? 10.591 13.465 -29.506 1.00 87.00 92 PHE A O 1
ATOM 698 N N . SER A 1 93 ? 11.984 11.832 -30.146 1.00 86.00 93 SER A N 1
ATOM 699 C CA . SER A 1 93 ? 11.093 11.264 -31.166 1.00 86.00 93 SER A CA 1
ATOM 700 C C . SER A 1 93 ? 10.206 10.126 -30.645 1.00 86.00 93 SER A C 1
ATOM 702 O O . SER A 1 93 ? 9.338 9.632 -31.368 1.00 86.00 93 SER A O 1
ATOM 704 N N . ILE A 1 94 ? 10.424 9.698 -29.399 1.00 87.69 94 ILE A N 1
ATOM 705 C CA . ILE A 1 94 ? 9.806 8.503 -28.823 1.00 87.69 94 ILE A CA 1
ATOM 706 C C . ILE A 1 94 ? 8.415 8.834 -28.266 1.00 87.69 94 ILE A C 1
ATOM 708 O O . ILE A 1 94 ? 8.242 9.867 -27.616 1.00 87.69 94 ILE A O 1
ATOM 712 N N . PRO A 1 95 ? 7.404 7.974 -28.499 1.00 87.88 95 PRO A N 1
ATOM 713 C CA . PRO A 1 95 ? 6.084 8.155 -27.907 1.00 87.88 95 PRO A CA 1
ATOM 714 C C . PRO A 1 95 ? 6.141 8.050 -26.376 1.00 87.88 95 PRO A C 1
ATOM 716 O O . PRO A 1 95 ? 6.792 7.160 -25.830 1.00 87.88 95 PRO A O 1
ATOM 719 N N . LEU A 1 96 ? 5.426 8.949 -25.699 1.00 91.44 96 LEU A N 1
ATOM 720 C CA . LEU A 1 96 ? 5.311 9.014 -24.240 1.00 91.44 96 LEU A CA 1
ATOM 721 C C . LEU A 1 96 ? 3.899 8.583 -23.790 1.00 91.44 96 LEU A C 1
ATOM 723 O O . LEU A 1 96 ? 2.951 8.800 -24.548 1.00 91.44 96 LEU A O 1
ATOM 727 N N . PRO A 1 97 ? 3.731 8.040 -22.568 1.00 94.38 97 PRO A N 1
ATOM 728 C CA . PRO A 1 97 ? 4.781 7.743 -21.592 1.00 94.38 97 PRO A CA 1
ATOM 729 C C . PRO A 1 97 ? 5.600 6.491 -21.951 1.00 94.38 97 PRO A C 1
ATOM 731 O O . PRO A 1 97 ? 5.103 5.564 -22.589 1.00 94.38 97 PRO A O 1
ATOM 734 N N . VAL A 1 98 ? 6.862 6.451 -21.517 1.00 95.62 98 VAL A N 1
ATOM 735 C CA . VAL A 1 98 ? 7.801 5.342 -21.781 1.00 95.62 98 VAL A CA 1
ATOM 736 C C . VAL A 1 98 ? 8.576 4.986 -20.511 1.00 95.62 98 VAL A C 1
ATOM 738 O O . VAL A 1 98 ? 8.898 5.866 -19.713 1.00 95.62 98 VAL A O 1
ATOM 741 N N . ILE A 1 99 ? 8.888 3.705 -20.299 1.00 97.31 99 ILE A N 1
ATOM 742 C CA . ILE A 1 99 ? 9.733 3.281 -19.171 1.00 97.31 99 ILE A CA 1
ATOM 743 C C . ILE A 1 99 ? 11.199 3.394 -19.588 1.00 97.31 99 ILE A C 1
ATOM 745 O O . ILE A 1 99 ? 11.591 2.861 -20.626 1.00 97.31 99 ILE A O 1
ATOM 749 N N . ALA A 1 100 ? 12.017 4.051 -18.772 1.00 96.88 100 ALA A N 1
ATOM 750 C CA . ALA A 1 100 ? 13.455 4.165 -18.967 1.00 96.88 100 ALA A CA 1
ATOM 751 C C . ALA A 1 100 ? 14.218 3.338 -17.942 1.00 96.88 100 ALA A C 1
ATOM 753 O O . ALA A 1 100 ? 13.890 3.345 -16.756 1.00 96.88 100 ALA A O 1
ATOM 754 N N . HIS A 1 101 ? 15.268 2.663 -18.400 1.00 96.69 101 HIS A N 1
ATOM 755 C CA . HIS A 1 101 ? 16.206 1.981 -17.522 1.00 96.69 101 HIS A CA 1
ATOM 756 C C . HIS A 1 101 ? 17.384 2.909 -17.200 1.00 96.69 101 HIS A C 1
ATOM 758 O O . HIS A 1 101 ? 18.090 3.387 -18.101 1.00 96.69 101 HIS A O 1
ATOM 764 N N . VAL A 1 102 ? 17.596 3.165 -15.914 1.00 95.94 102 VAL A N 1
ATOM 765 C CA . VAL A 1 102 ? 18.591 4.105 -15.390 1.00 95.94 102 VAL A CA 1
ATOM 766 C C . VAL A 1 102 ? 19.479 3.420 -14.350 1.00 95.94 102 VAL A C 1
ATOM 768 O O . VAL A 1 102 ? 19.113 2.393 -13.784 1.00 95.94 102 VAL A O 1
ATOM 771 N N . ILE A 1 103 ? 20.655 3.984 -14.097 1.00 94.44 103 ILE A N 1
ATOM 772 C CA . ILE A 1 103 ? 21.524 3.608 -12.983 1.00 94.44 103 ILE A CA 1
ATOM 773 C C . ILE A 1 103 ? 21.389 4.683 -11.910 1.00 94.44 103 ILE A C 1
ATOM 775 O O . ILE A 1 103 ? 21.628 5.866 -12.160 1.00 94.44 103 ILE A O 1
ATOM 779 N N . GLN A 1 104 ? 21.017 4.266 -10.705 1.00 89.88 104 GLN A N 1
ATOM 780 C CA . GLN A 1 104 ? 20.858 5.137 -9.547 1.00 89.88 104 GLN A CA 1
ATOM 781 C C . GLN A 1 104 ? 21.584 4.510 -8.363 1.00 89.88 104 GLN A C 1
ATOM 783 O O . GLN A 1 104 ? 21.340 3.356 -8.026 1.00 89.88 104 GLN A O 1
ATOM 788 N N . ASN A 1 105 ? 22.514 5.250 -7.754 1.00 87.00 105 ASN A N 1
ATOM 789 C CA . ASN A 1 105 ? 23.363 4.760 -6.659 1.00 87.00 105 ASN A CA 1
ATOM 790 C C . ASN A 1 105 ? 24.061 3.422 -6.989 1.00 87.00 105 ASN A C 1
ATOM 792 O O . ASN A 1 105 ? 24.076 2.504 -6.174 1.00 87.00 105 ASN A O 1
ATOM 796 N N . ASN A 1 106 ? 24.598 3.301 -8.208 1.00 87.81 106 ASN A N 1
ATOM 797 C CA . ASN A 1 106 ? 25.241 2.092 -8.743 1.00 87.81 106 ASN A CA 1
ATOM 798 C C . ASN A 1 106 ? 24.334 0.850 -8.840 1.00 87.81 106 ASN A C 1
ATOM 800 O O . ASN A 1 106 ? 24.835 -0.260 -9.022 1.00 87.81 106 ASN A O 1
ATOM 804 N N . LEU A 1 107 ? 23.011 1.021 -8.774 1.00 89.62 107 LEU A N 1
ATOM 805 C CA . LEU A 1 107 ? 22.038 -0.055 -8.934 1.00 89.62 107 LEU A CA 1
ATOM 806 C C . LEU A 1 107 ? 21.141 0.187 -10.162 1.00 89.62 107 LEU A C 1
ATOM 808 O O . LEU A 1 107 ? 20.784 1.336 -10.441 1.00 89.62 107 LEU A O 1
ATOM 812 N N . PRO A 1 108 ? 20.770 -0.874 -10.904 1.00 92.00 108 PRO A N 1
ATOM 813 C CA . PRO A 1 108 ? 19.756 -0.797 -11.952 1.00 92.00 108 PRO A CA 1
ATOM 814 C C . PRO A 1 108 ? 18.405 -0.348 -11.389 1.00 92.00 108 PRO A C 1
ATOM 816 O O . PRO A 1 108 ? 17.952 -0.866 -10.368 1.00 92.00 108 PRO A O 1
ATOM 819 N N . HIS A 1 109 ? 17.745 0.578 -12.076 1.00 94.88 109 HIS A N 1
ATOM 820 C CA . HIS A 1 109 ? 16.445 1.115 -11.686 1.00 94.88 109 HIS A CA 1
ATOM 821 C C . HIS A 1 109 ? 15.581 1.419 -12.912 1.00 94.88 109 HIS A C 1
ATOM 823 O O . HIS A 1 109 ? 16.090 1.618 -14.019 1.00 94.88 109 HIS A O 1
ATOM 829 N N . TYR A 1 110 ? 14.264 1.465 -12.720 1.00 96.50 110 TYR A N 1
ATOM 830 C CA . TYR A 1 110 ? 13.314 1.861 -13.759 1.00 96.50 110 TYR A CA 1
ATOM 831 C C . TYR A 1 110 ? 12.546 3.099 -13.328 1.00 96.50 110 TYR A C 1
ATOM 833 O O . TYR A 1 110 ? 12.122 3.205 -12.179 1.00 96.50 110 TYR A O 1
ATOM 841 N N . VAL A 1 111 ? 12.332 4.000 -14.280 1.00 96.94 111 VAL A N 1
ATOM 842 C CA . VAL A 1 111 ? 11.553 5.230 -14.105 1.00 96.94 111 VAL A CA 1
ATOM 843 C C . VAL A 1 111 ? 10.612 5.428 -15.292 1.00 96.94 111 VAL A C 1
ATOM 845 O O . VAL A 1 111 ? 10.855 4.882 -16.369 1.00 96.94 111 VAL A O 1
ATOM 848 N N . VAL A 1 112 ? 9.546 6.215 -15.135 1.00 97.38 112 VAL A N 1
ATOM 849 C CA . VAL A 1 112 ? 8.629 6.544 -16.244 1.00 97.38 112 VAL A CA 1
ATOM 850 C C . VAL A 1 112 ? 8.873 7.967 -16.719 1.00 97.38 112 VAL A C 1
ATOM 852 O O . VAL A 1 112 ? 8.782 8.909 -15.940 1.00 97.38 112 VAL A O 1
ATOM 855 N N . LEU A 1 113 ? 9.128 8.127 -18.010 1.00 95.94 113 LEU A N 1
ATOM 856 C CA . LEU A 1 113 ? 9.196 9.416 -18.689 1.00 95.94 113 LEU A CA 1
ATOM 857 C C . LEU A 1 113 ? 7.783 9.821 -19.117 1.00 95.94 113 LEU A C 1
ATOM 859 O O . LEU A 1 113 ? 7.167 9.125 -19.927 1.00 95.94 113 LEU A O 1
ATOM 863 N N . TYR A 1 114 ? 7.274 10.934 -18.587 1.00 94.06 114 TYR A N 1
ATOM 864 C CA . TYR A 1 114 ? 5.927 11.434 -18.896 1.00 94.06 114 TYR A CA 1
ATOM 865 C C . TYR A 1 114 ? 5.929 12.585 -19.902 1.00 94.06 114 TYR A C 1
ATOM 867 O O . TYR A 1 114 ? 5.067 12.629 -20.779 1.00 94.06 114 TYR A O 1
ATOM 875 N N . SER A 1 115 ? 6.885 13.508 -19.795 1.00 91.81 115 SER A N 1
ATOM 876 C CA . SER A 1 115 ? 7.084 14.583 -20.769 1.00 91.81 115 SER A CA 1
ATOM 877 C C . SER A 1 115 ? 8.561 14.940 -20.903 1.00 91.81 115 SER A C 1
ATOM 879 O O . SER A 1 115 ? 9.339 14.839 -19.956 1.00 91.81 115 SER A O 1
ATOM 881 N N . ILE A 1 116 ? 8.947 15.356 -22.106 1.00 92.12 116 ILE A N 1
ATOM 882 C CA . ILE A 1 116 ? 10.282 15.863 -22.420 1.00 92.12 116 ILE A CA 1
ATOM 883 C C . ILE A 1 116 ? 10.082 17.300 -22.902 1.00 92.12 116 ILE A C 1
ATOM 885 O O . ILE A 1 116 ? 9.417 17.522 -23.914 1.00 92.12 116 ILE A O 1
ATOM 889 N N . HIS A 1 117 ? 10.594 18.265 -22.144 1.00 91.38 117 HIS A N 1
ATOM 890 C CA . HIS A 1 117 ? 10.596 19.683 -22.502 1.00 91.38 117 HIS A CA 1
ATOM 891 C C . HIS A 1 117 ? 11.964 20.071 -23.086 1.00 91.38 117 HIS A C 1
ATOM 893 O O . HIS A 1 117 ? 12.827 19.214 -23.246 1.00 91.38 117 HIS A O 1
ATOM 899 N N . SER A 1 118 ? 12.155 21.344 -23.446 1.00 88.81 118 SER A N 1
ATOM 900 C CA . SER A 1 118 ? 13.446 21.848 -23.943 1.00 88.81 118 SER A CA 1
ATOM 901 C C . SER A 1 118 ? 14.526 21.901 -22.860 1.00 88.81 118 SER A C 1
ATOM 903 O O . SER A 1 118 ? 15.703 21.726 -23.162 1.00 88.81 118 SER A O 1
ATOM 905 N N . ASP A 1 119 ? 14.117 22.155 -21.613 1.00 91.25 119 ASP A N 1
ATOM 906 C CA . ASP A 1 119 ? 15.043 22.459 -20.516 1.00 91.25 119 ASP A CA 1
ATOM 907 C C . ASP A 1 119 ? 15.117 21.316 -19.491 1.00 91.25 119 ASP A C 1
ATOM 909 O O . ASP A 1 119 ? 16.108 21.167 -18.771 1.00 91.25 119 ASP A O 1
ATOM 913 N N . TYR A 1 120 ? 14.064 20.497 -19.412 1.00 93.75 120 TYR A N 1
ATOM 914 C CA . TYR A 1 120 ? 13.937 19.427 -18.429 1.00 93.75 120 TYR A CA 1
ATOM 915 C C . TYR A 1 120 ? 13.102 18.251 -18.936 1.00 93.75 120 TYR A C 1
ATOM 917 O O . TYR A 1 120 ? 12.288 18.353 -19.853 1.00 93.75 120 TYR A O 1
ATOM 925 N N . ILE A 1 121 ? 13.270 17.126 -18.256 1.00 94.62 121 ILE A N 1
ATOM 926 C CA . ILE A 1 121 ? 12.553 15.881 -18.464 1.00 94.62 121 ILE A CA 1
ATOM 927 C C . ILE A 1 121 ? 11.750 15.581 -17.202 1.00 94.62 121 ILE A C 1
ATOM 929 O O . ILE A 1 121 ? 12.273 15.626 -16.088 1.00 94.62 121 ILE A O 1
ATOM 933 N N . GLU A 1 122 ? 10.469 15.285 -17.377 1.00 94.50 122 GLU A N 1
ATOM 934 C CA . GLU A 1 122 ? 9.556 14.945 -16.295 1.00 94.50 122 GLU A CA 1
ATOM 935 C C . GLU A 1 122 ? 9.511 13.425 -16.105 1.00 94.50 122 GLU A C 1
ATOM 937 O O . GLU A 1 122 ? 9.107 12.669 -16.997 1.00 94.50 122 GLU A O 1
ATOM 942 N N . VAL A 1 123 ? 9.948 12.987 -14.926 1.00 96.00 123 VAL A N 1
ATOM 943 C CA . VAL A 1 123 ? 10.203 11.588 -14.592 1.00 96.00 123 VAL A CA 1
ATOM 944 C C . VAL A 1 123 ? 9.408 11.202 -13.351 1.00 96.00 123 VAL A C 1
ATOM 946 O O . VAL A 1 123 ? 9.529 11.845 -12.316 1.00 96.00 123 VAL A O 1
ATOM 949 N N . MET A 1 124 ? 8.624 10.131 -13.422 1.00 96.12 124 MET A N 1
ATOM 950 C CA . MET A 1 124 ? 8.062 9.483 -12.237 1.00 96.12 124 MET A CA 1
ATOM 951 C C . MET A 1 124 ? 9.058 8.442 -11.733 1.00 96.12 124 MET A C 1
ATOM 953 O O . MET A 1 124 ? 9.340 7.464 -12.435 1.00 96.12 124 MET A O 1
ATOM 957 N N . ASP A 1 125 ? 9.589 8.663 -10.532 1.00 95.62 125 ASP A N 1
ATOM 958 C CA . ASP A 1 125 ? 10.491 7.722 -9.870 1.00 95.62 125 ASP A CA 1
ATOM 959 C C . ASP A 1 125 ? 9.707 6.887 -8.840 1.00 95.62 125 ASP A C 1
ATOM 961 O O . ASP A 1 125 ? 9.242 7.438 -7.832 1.00 95.62 125 ASP A O 1
ATOM 965 N N . PRO A 1 126 ? 9.563 5.562 -9.044 1.00 95.06 126 PRO A N 1
ATOM 966 C CA . PRO A 1 126 ? 8.811 4.711 -8.132 1.00 95.06 126 PRO A CA 1
ATOM 967 C C . PRO A 1 126 ? 9.488 4.508 -6.768 1.00 95.06 126 PRO A C 1
ATOM 969 O O . PRO A 1 126 ? 8.794 4.142 -5.818 1.00 95.06 126 PRO A O 1
ATOM 972 N N . ALA A 1 127 ? 10.798 4.752 -6.628 1.00 92.56 127 ALA A N 1
ATOM 973 C CA . ALA A 1 127 ? 11.493 4.611 -5.345 1.00 92.56 127 ALA A CA 1
ATOM 974 C C . ALA A 1 127 ? 11.027 5.665 -4.331 1.00 92.56 127 ALA A C 1
ATOM 976 O O . ALA A 1 127 ? 10.763 5.344 -3.169 1.00 92.56 127 ALA A O 1
ATOM 977 N N . TYR A 1 128 ? 10.870 6.909 -4.783 1.00 89.25 128 TYR A N 1
ATOM 978 C CA . TYR A 1 128 ? 10.341 7.996 -3.955 1.00 89.25 128 TYR A CA 1
ATOM 979 C C . TYR A 1 128 ? 8.815 8.083 -4.043 1.00 89.25 128 TYR A C 1
ATOM 981 O O . TYR A 1 128 ? 8.163 8.438 -3.062 1.00 89.25 128 TYR A O 1
ATOM 989 N N . GLY A 1 129 ? 8.240 7.666 -5.176 1.00 89.75 129 GLY A N 1
ATOM 990 C CA . GLY A 1 129 ? 6.821 7.830 -5.459 1.00 89.75 129 GLY A CA 1
ATOM 991 C C . GLY A 1 129 ? 6.487 9.297 -5.691 1.00 89.75 129 GLY A C 1
ATOM 992 O O . GLY A 1 129 ? 5.561 9.810 -5.073 1.00 89.75 129 GLY A O 1
ATOM 993 N N . GLU A 1 130 ? 7.251 9.970 -6.553 1.00 92.31 130 GLU A N 1
ATOM 994 C CA . GLU A 1 130 ? 7.113 11.400 -6.850 1.00 92.31 130 GLU A CA 1
ATOM 995 C C . GLU A 1 130 ? 7.368 11.686 -8.337 1.00 92.31 130 GLU A C 1
ATOM 997 O O . GLU A 1 130 ? 8.063 10.928 -9.021 1.00 92.31 130 GLU A O 1
ATOM 1002 N N . MET A 1 131 ? 6.819 12.800 -8.835 1.00 94.00 131 MET A N 1
ATOM 1003 C CA . MET A 1 131 ? 7.216 13.373 -10.125 1.00 94.00 131 MET A CA 1
ATOM 1004 C C . MET A 1 131 ? 8.418 14.289 -9.914 1.00 94.00 131 MET A C 1
ATOM 1006 O O . MET A 1 131 ? 8.330 15.273 -9.182 1.00 94.00 131 MET A O 1
ATOM 1010 N N . GLN A 1 132 ? 9.514 14.002 -10.598 1.00 94.38 132 GLN A N 1
ATOM 1011 C CA . GLN A 1 132 ? 10.740 14.784 -10.569 1.00 94.38 132 GLN A CA 1
ATOM 1012 C C . GLN A 1 132 ? 10.968 15.468 -11.913 1.00 94.38 132 GLN A C 1
ATOM 1014 O O . GLN A 1 132 ? 10.631 14.939 -12.974 1.00 94.38 132 GLN A O 1
ATOM 1019 N N . LYS A 1 133 ? 11.575 16.652 -11.862 1.00 95.06 133 LYS A N 1
ATOM 1020 C CA . LYS A 1 133 ? 12.092 17.345 -13.040 1.00 95.06 133 LYS A CA 1
ATOM 1021 C C . LYS A 1 133 ? 13.601 17.186 -13.039 1.00 95.06 133 LYS A C 1
ATOM 1023 O O . LYS A 1 133 ? 14.257 17.677 -12.128 1.00 95.06 133 LYS A O 1
ATOM 1028 N N . LEU A 1 134 ? 14.127 16.487 -14.036 1.00 94.94 134 LEU A N 1
ATOM 1029 C CA . LEU A 1 134 ? 15.562 16.319 -14.229 1.00 94.94 134 LEU A CA 1
ATOM 1030 C C . LEU A 1 134 ? 16.010 17.177 -15.400 1.00 94.94 134 LEU A C 1
ATOM 1032 O O . LEU A 1 134 ? 15.352 17.204 -16.440 1.00 94.94 134 LEU A O 1
ATOM 1036 N N . THR A 1 135 ? 17.145 17.849 -15.268 1.00 96.00 135 THR A N 1
ATOM 1037 C CA . THR A 1 135 ? 17.778 18.486 -16.422 1.00 96.00 135 THR A CA 1
ATOM 1038 C C . THR A 1 135 ? 18.213 17.426 -17.436 1.00 96.00 135 THR A C 1
ATOM 1040 O O . THR A 1 135 ? 18.450 16.257 -17.106 1.00 96.00 135 THR A O 1
ATOM 1043 N N . HIS A 1 136 ? 18.369 17.839 -18.693 1.00 94.19 136 HIS A N 1
ATOM 1044 C CA . HIS A 1 136 ? 18.834 16.949 -19.756 1.00 94.19 136 HIS A CA 1
ATOM 1045 C C . HIS A 1 136 ? 20.161 16.253 -19.414 1.00 94.19 136 HIS A C 1
ATOM 1047 O O . HIS A 1 136 ? 20.309 15.052 -19.657 1.00 94.19 136 HIS A O 1
ATOM 1053 N N . ASN A 1 137 ? 21.098 16.985 -18.803 1.00 94.31 137 ASN A N 1
ATOM 1054 C CA . ASN A 1 137 ? 22.404 16.462 -18.410 1.00 94.31 137 ASN A CA 1
ATOM 1055 C C . ASN A 1 137 ? 22.290 15.422 -17.280 1.00 94.31 137 ASN A C 1
ATOM 1057 O O . ASN A 1 137 ? 22.856 14.336 -17.389 1.00 94.31 137 ASN A O 1
ATOM 1061 N N . GLU A 1 138 ? 21.501 15.704 -16.239 1.00 94.25 138 GLU A N 1
ATOM 1062 C CA . GLU A 1 138 ? 21.288 14.766 -15.127 1.00 94.25 138 GLU A CA 1
ATOM 1063 C C . GLU A 1 138 ? 20.663 13.451 -15.594 1.00 94.25 138 GLU A C 1
ATOM 1065 O O . GLU A 1 138 ? 21.109 12.373 -15.197 1.00 94.25 138 GLU A O 1
ATOM 1070 N N . PHE A 1 139 ? 19.648 13.517 -16.463 1.00 95.12 139 PHE A N 1
ATOM 1071 C CA . PHE A 1 139 ? 19.040 12.307 -17.009 1.00 95.12 139 PHE A CA 1
ATOM 1072 C C . PHE A 1 139 ? 20.027 11.537 -17.891 1.00 95.12 139 PHE A C 1
ATOM 1074 O O . PHE A 1 139 ? 20.143 10.319 -17.762 1.00 95.12 139 PHE A O 1
ATOM 1081 N N . ARG A 1 140 ? 20.787 12.237 -18.746 1.00 93.69 140 ARG A N 1
ATOM 1082 C CA . ARG A 1 140 ? 21.775 11.620 -19.644 1.00 93.69 140 ARG A CA 1
ATOM 1083 C C . ARG A 1 140 ? 22.848 10.838 -18.888 1.00 93.69 140 ARG A C 1
ATOM 1085 O O . ARG A 1 140 ? 23.254 9.786 -19.362 1.00 93.69 140 ARG A O 1
ATOM 1092 N N . GLN A 1 141 ? 23.285 11.327 -17.728 1.00 93.38 141 GLN A N 1
ATOM 1093 C CA . GLN A 1 141 ? 24.284 10.644 -16.898 1.00 93.38 141 GLN A CA 1
ATOM 1094 C C . GLN A 1 141 ? 23.747 9.363 -16.245 1.00 93.38 141 GLN A C 1
ATOM 1096 O O . GLN A 1 141 ? 24.502 8.414 -16.048 1.00 93.38 141 GLN A O 1
ATOM 1101 N N . LYS A 1 142 ? 22.451 9.323 -15.915 1.00 94.81 142 LYS A N 1
ATOM 1102 C CA . LYS A 1 142 ? 21.809 8.161 -15.281 1.00 94.81 142 LYS A CA 1
ATOM 1103 C C . LYS A 1 142 ? 21.300 7.138 -16.297 1.00 94.81 142 LYS A C 1
ATOM 1105 O O . LYS A 1 142 ? 21.209 5.953 -15.986 1.00 94.81 142 LYS A O 1
ATOM 1110 N N . TRP A 1 143 ? 20.903 7.573 -17.488 1.00 96.00 143 TRP A N 1
ATOM 1111 C CA . TRP A 1 143 ? 20.213 6.729 -18.458 1.00 96.00 143 TRP A CA 1
ATOM 1112 C C . TRP A 1 143 ? 21.147 5.753 -19.174 1.00 96.00 143 TRP A C 1
ATOM 1114 O O . TRP A 1 143 ? 22.217 6.106 -19.657 1.00 96.00 143 TRP A O 1
ATOM 1124 N N . THR A 1 144 ? 20.702 4.503 -19.292 1.00 94.25 144 THR A N 1
ATOM 1125 C CA . THR A 1 144 ? 21.489 3.419 -19.908 1.00 94.25 144 THR A CA 1
ATOM 1126 C C . THR A 1 144 ? 21.308 3.291 -21.423 1.00 94.25 144 THR A C 1
ATOM 1128 O O . THR A 1 144 ? 21.914 2.419 -22.047 1.00 94.25 144 THR A O 1
ATOM 1131 N N . GLY A 1 145 ? 20.438 4.107 -22.026 1.00 93.62 145 GLY A N 1
ATOM 1132 C CA . GLY A 1 145 ? 20.054 3.989 -23.438 1.00 93.62 145 GLY A CA 1
ATOM 1133 C C . GLY A 1 145 ? 18.916 2.996 -23.698 1.00 93.62 145 GLY A C 1
ATOM 1134 O O . GLY A 1 145 ? 18.449 2.886 -24.829 1.00 93.62 145 GLY A O 1
ATOM 1135 N N . VAL A 1 146 ? 18.458 2.254 -22.682 1.00 95.69 146 VAL A N 1
ATOM 1136 C CA . VAL A 1 146 ? 17.378 1.264 -22.818 1.00 95.69 146 VAL A CA 1
ATOM 1137 C C . VAL A 1 146 ? 16.035 1.884 -22.437 1.00 95.69 146 VAL A C 1
ATOM 1139 O O . VAL A 1 146 ? 15.898 2.526 -21.390 1.00 95.69 146 VAL A O 1
ATOM 1142 N N . LEU A 1 147 ? 15.042 1.678 -23.300 1.00 95.81 147 LEU A N 1
ATOM 1143 C CA . LEU A 1 147 ? 13.667 2.140 -23.141 1.00 95.81 147 LEU A CA 1
ATOM 1144 C C . LEU A 1 147 ? 12.694 0.996 -23.415 1.00 95.81 147 LEU A C 1
ATOM 1146 O O . LEU A 1 147 ? 12.951 0.126 -24.249 1.00 95.81 147 LEU A O 1
ATOM 1150 N N . LEU A 1 148 ? 11.550 1.029 -22.748 1.00 96.12 148 LEU A N 1
ATOM 1151 C CA . LEU A 1 148 ? 10.438 0.121 -22.969 1.00 96.12 148 LEU A CA 1
ATOM 1152 C C . LEU A 1 148 ? 9.195 0.938 -23.318 1.00 96.12 148 LEU A C 1
ATOM 1154 O O . LEU A 1 148 ? 8.600 1.600 -22.465 1.00 96.12 148 LEU A O 1
ATOM 1158 N N . MET A 1 149 ? 8.834 0.889 -24.599 1.00 93.62 149 MET A N 1
ATOM 1159 C CA . MET A 1 149 ? 7.654 1.553 -25.148 1.00 93.62 149 MET A CA 1
ATOM 1160 C C . MET A 1 149 ? 6.427 0.671 -24.983 1.00 93.62 149 MET A C 1
ATOM 1162 O O . MET A 1 149 ? 6.497 -0.540 -25.205 1.00 93.62 149 MET A O 1
ATOM 1166 N N . LEU A 1 150 ? 5.314 1.299 -24.611 1.00 92.31 150 LEU A N 1
ATOM 1167 C CA . LEU A 1 150 ? 4.062 0.645 -24.254 1.00 92.31 150 LEU A CA 1
ATOM 1168 C C . LEU A 1 150 ? 2.911 1.419 -24.886 1.00 92.31 150 LEU A C 1
ATOM 1170 O O . LEU A 1 150 ? 2.757 2.615 -24.639 1.00 92.31 150 LEU A O 1
ATOM 1174 N N . LEU A 1 151 ? 2.112 0.735 -25.696 1.00 91.06 151 LEU A N 1
ATOM 1175 C CA . LEU A 1 151 ? 0.908 1.291 -26.309 1.00 91.06 151 LEU A CA 1
ATOM 1176 C C . LEU A 1 151 ? -0.237 0.291 -26.135 1.00 91.06 151 LEU A C 1
ATOM 1178 O O . LEU A 1 151 ? 0.022 -0.912 -26.222 1.00 91.06 151 LEU A O 1
ATOM 1182 N N . PRO A 1 152 ? -1.475 0.739 -25.860 1.00 91.12 152 PRO A N 1
ATOM 1183 C CA . PRO A 1 152 ? -2.628 -0.153 -25.807 1.00 91.12 152 PRO A CA 1
ATOM 1184 C C . PRO A 1 152 ? -2.713 -0.989 -27.091 1.00 91.12 152 PRO A C 1
ATOM 1186 O O . PRO A 1 152 ? -2.723 -0.434 -28.192 1.00 91.12 152 PRO A O 1
ATOM 1189 N N . GLY A 1 153 ? -2.687 -2.316 -26.951 1.00 89.75 153 GLY A N 1
ATOM 1190 C CA . GLY A 1 153 ? -2.908 -3.247 -28.055 1.00 89.75 153 GLY A CA 1
ATOM 1191 C C . GLY A 1 153 ? -4.400 -3.462 -28.304 1.00 89.75 153 GLY A C 1
ATOM 1192 O O . GLY A 1 153 ? -5.241 -2.871 -27.628 1.00 89.75 153 GLY A O 1
ATOM 1193 N N . ASP A 1 154 ? -4.732 -4.330 -29.258 1.00 87.69 154 ASP A N 1
ATOM 1194 C CA . ASP A 1 154 ? -6.133 -4.635 -29.577 1.00 87.69 154 ASP A CA 1
ATOM 1195 C C . ASP A 1 154 ? -6.846 -5.383 -28.425 1.00 87.69 154 ASP A C 1
ATOM 1197 O O . ASP A 1 154 ? -8.051 -5.229 -28.249 1.00 87.69 154 ASP A O 1
ATOM 1201 N N . ASP A 1 155 ? -6.091 -6.102 -27.583 1.00 88.56 155 ASP A N 1
ATOM 1202 C CA . ASP A 1 155 ? -6.593 -6.812 -26.395 1.00 88.56 155 ASP A CA 1
ATOM 1203 C C . ASP A 1 155 ? -6.621 -5.942 -25.118 1.00 88.56 155 ASP A C 1
ATOM 1205 O O . ASP A 1 155 ? -6.928 -6.436 -24.030 1.00 88.56 155 ASP A O 1
ATOM 1209 N N . PHE A 1 156 ? -6.264 -4.653 -25.197 1.00 91.44 156 PHE A N 1
ATOM 1210 C CA . PHE A 1 156 ? -6.250 -3.778 -24.023 1.00 91.44 156 PHE A CA 1
ATOM 1211 C C . PHE A 1 156 ? -7.666 -3.375 -23.602 1.00 91.44 156 PHE A C 1
ATOM 1213 O O . PHE A 1 156 ? -8.397 -2.723 -24.349 1.00 91.44 156 PHE A O 1
ATOM 1220 N N . THR A 1 157 ? -8.018 -3.662 -22.350 1.00 88.06 157 THR A N 1
ATOM 1221 C CA . THR A 1 157 ? -9.288 -3.237 -21.753 1.00 88.06 157 THR A CA 1
ATOM 1222 C C . THR A 1 157 ? -9.048 -2.352 -20.536 1.00 88.06 157 THR A C 1
ATOM 1224 O O . THR A 1 157 ? -8.455 -2.793 -19.550 1.00 88.06 157 THR A O 1
ATOM 1227 N N . ALA A 1 158 ? -9.550 -1.116 -20.576 1.00 87.62 158 ALA A N 1
ATOM 1228 C CA . ALA A 1 158 ? -9.569 -0.231 -19.413 1.00 87.62 158 ALA A CA 1
ATOM 1229 C C . ALA A 1 158 ? -10.510 -0.777 -18.321 1.00 87.62 158 ALA A C 1
ATOM 1231 O O . ALA A 1 158 ? -11.539 -1.387 -18.612 1.00 87.62 158 ALA A O 1
ATOM 1232 N N . GLY A 1 159 ? -10.173 -0.543 -17.054 1.00 87.00 159 GLY A N 1
ATOM 1233 C CA . GLY A 1 159 ? -10.929 -1.065 -15.918 1.00 87.00 159 GLY A CA 1
ATOM 1234 C C . GLY A 1 159 ? -10.181 -0.936 -14.595 1.00 87.00 159 GLY A C 1
ATOM 1235 O O . GLY A 1 159 ? -9.063 -0.430 -14.538 1.00 87.00 159 GLY A O 1
ATOM 1236 N N . THR A 1 160 ? -10.797 -1.405 -13.510 1.00 84.62 160 THR A N 1
ATOM 1237 C CA . THR A 1 160 ? -10.139 -1.501 -12.202 1.00 84.62 160 THR A CA 1
ATOM 1238 C C . THR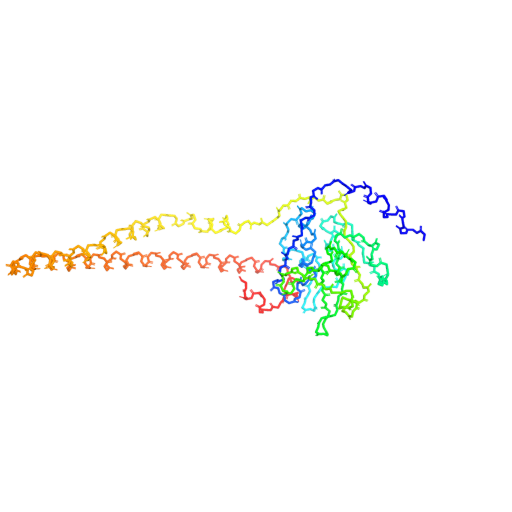 A 1 160 ? -10.279 -2.908 -11.649 1.00 84.62 160 THR A C 1
ATOM 1240 O O . THR A 1 160 ? -11.377 -3.453 -11.548 1.00 84.62 160 THR A O 1
ATOM 1243 N N . GLU A 1 161 ? -9.149 -3.495 -11.277 1.00 80.38 161 GLU A N 1
ATOM 1244 C CA . GLU A 1 161 ? -9.102 -4.741 -10.515 1.00 80.38 161 GLU A CA 1
ATOM 1245 C C . GLU A 1 161 ? -8.784 -4.496 -9.037 1.00 80.38 161 GLU A C 1
ATOM 1247 O O . GLU A 1 161 ? -8.709 -5.435 -8.237 1.00 80.38 161 GLU A O 1
ATOM 1252 N N . ARG A 1 162 ? -8.571 -3.235 -8.639 1.00 77.25 162 ARG A N 1
ATOM 1253 C CA . ARG A 1 162 ? -8.322 -2.908 -7.239 1.00 77.25 162 ARG A CA 1
ATOM 1254 C C . ARG A 1 162 ? -9.607 -3.037 -6.439 1.00 77.25 162 ARG A C 1
ATOM 1256 O O . ARG A 1 162 ? -10.591 -2.333 -6.648 1.00 77.25 162 ARG A O 1
ATOM 1263 N N . ILE A 1 163 ? -9.561 -3.907 -5.437 1.00 76.06 163 ILE A N 1
ATOM 1264 C CA . ILE A 1 163 ? -10.594 -3.957 -4.410 1.00 76.06 163 ILE A CA 1
ATOM 1265 C C . ILE A 1 163 ? -10.386 -2.749 -3.493 1.00 76.06 163 ILE A C 1
ATOM 1267 O O . ILE A 1 163 ? -9.321 -2.584 -2.899 1.00 76.06 163 ILE A O 1
ATOM 1271 N N . SER A 1 164 ? -11.410 -1.909 -3.355 1.00 79.94 164 SER A N 1
ATOM 1272 C CA . SER A 1 164 ? -11.375 -0.752 -2.457 1.00 79.94 164 SER A CA 1
ATOM 1273 C C . SER A 1 164 ? -11.163 -1.190 -1.003 1.00 79.94 164 SER A C 1
ATOM 1275 O O . SER A 1 164 ? -11.932 -2.010 -0.484 1.00 79.94 164 SER A O 1
ATOM 1277 N N . LEU A 1 165 ? -10.167 -0.598 -0.336 1.00 79.88 165 LEU A N 1
ATOM 1278 C CA . LEU A 1 165 ? -9.836 -0.875 1.066 1.00 79.88 165 LEU A CA 1
ATOM 1279 C C . LEU A 1 165 ? -11.027 -0.635 2.000 1.00 79.88 165 LEU A C 1
ATOM 1281 O O . LEU A 1 165 ? -11.270 -1.442 2.890 1.00 79.88 165 LEU A O 1
ATOM 1285 N N . GLU A 1 166 ? -11.818 0.405 1.740 1.00 82.62 166 GLU A N 1
ATOM 1286 C CA . GLU A 1 166 ? -13.012 0.747 2.522 1.00 82.62 166 GLU A CA 1
ATOM 1287 C C . GLU A 1 166 ? -14.054 -0.372 2.514 1.00 82.62 166 GLU A C 1
ATOM 1289 O O . GLU A 1 166 ? -14.524 -0.787 3.570 1.00 82.62 166 GLU A O 1
ATOM 1294 N N . LYS A 1 167 ? -14.375 -0.932 1.338 1.00 83.75 167 LYS A N 1
ATOM 1295 C CA . LYS A 1 167 ? -15.315 -2.062 1.244 1.00 83.75 167 LYS A CA 1
ATOM 1296 C C . LYS A 1 167 ? -14.783 -3.291 1.971 1.00 83.75 167 LYS A C 1
ATOM 1298 O O . LYS A 1 167 ? -15.557 -3.991 2.619 1.00 83.75 167 LYS A O 1
ATOM 1303 N N . ARG A 1 168 ? -13.472 -3.550 1.890 1.00 82.06 168 ARG A N 1
ATOM 1304 C CA . ARG A 1 168 ? -12.839 -4.658 2.618 1.00 82.06 168 ARG A CA 1
ATOM 1305 C C . ARG A 1 168 ? -12.932 -4.437 4.128 1.00 82.06 168 ARG A C 1
ATOM 1307 O O . ARG A 1 168 ? -13.336 -5.349 4.839 1.00 82.06 168 ARG A O 1
ATOM 1314 N N . PHE A 1 169 ? -12.628 -3.234 4.606 1.00 82.12 169 PHE A N 1
ATOM 1315 C CA . PHE A 1 169 ? -12.745 -2.865 6.016 1.00 82.12 169 PHE A CA 1
ATOM 1316 C C . PHE A 1 169 ? -14.190 -2.972 6.518 1.00 82.12 169 PHE A C 1
ATOM 1318 O O . PHE A 1 169 ? -14.450 -3.595 7.547 1.00 82.12 169 PHE A O 1
ATOM 1325 N N . LEU A 1 170 ? -15.152 -2.464 5.747 1.00 84.00 170 LEU A N 1
ATOM 1326 C CA . LEU A 1 170 ? -16.568 -2.552 6.083 1.00 84.00 170 LEU A CA 1
ATOM 1327 C C . LEU A 1 170 ? -17.040 -4.010 6.145 1.00 84.00 170 LEU A C 1
ATOM 1329 O O . LEU A 1 170 ? -17.722 -4.394 7.091 1.00 84.00 170 LEU A O 1
ATOM 1333 N N . TYR A 1 171 ? -16.620 -4.850 5.197 1.00 86.31 171 TYR A N 1
ATOM 1334 C CA . TYR A 1 171 ? -16.906 -6.287 5.209 1.00 86.31 171 TYR A CA 1
ATOM 1335 C C . TYR A 1 171 ? -16.363 -6.995 6.460 1.00 86.31 171 TYR A C 1
ATOM 1337 O O . TYR A 1 171 ? -16.985 -7.933 6.956 1.00 86.31 171 TYR A O 1
ATOM 1345 N N . LEU A 1 172 ? -15.232 -6.533 6.999 1.00 83.75 172 LEU A N 1
ATOM 1346 C CA . LEU A 1 172 ? -14.661 -7.060 8.237 1.00 83.75 172 LEU A CA 1
ATOM 1347 C C . LEU A 1 172 ? -15.435 -6.634 9.489 1.00 83.75 172 LEU A C 1
ATOM 1349 O O . LEU A 1 172 ? -15.551 -7.426 10.423 1.00 83.75 172 LEU A O 1
ATOM 1353 N N . LEU A 1 173 ? -15.978 -5.415 9.506 1.00 84.44 173 LEU A N 1
ATOM 1354 C CA . LEU A 1 173 ? -16.719 -4.877 10.651 1.00 84.44 173 LEU A CA 1
ATOM 1355 C C . LEU A 1 173 ? -18.189 -5.303 10.692 1.00 84.44 173 LEU A C 1
ATOM 1357 O O . LEU A 1 173 ? -18.743 -5.488 11.776 1.00 84.44 173 LEU A O 1
ATOM 1361 N N . LEU A 1 174 ? -18.829 -5.472 9.531 1.00 85.25 174 LEU A N 1
ATOM 1362 C CA . LEU A 1 174 ? -20.256 -5.801 9.404 1.00 85.25 174 LEU A CA 1
ATOM 1363 C C . LEU A 1 174 ? -20.718 -6.993 10.271 1.00 85.25 174 LEU A C 1
ATOM 1365 O O . LEU A 1 174 ? -21.782 -6.877 10.889 1.00 85.25 174 LEU A O 1
ATOM 1369 N N . PRO A 1 175 ? -19.956 -8.102 10.392 1.00 87.62 175 PRO A N 1
ATOM 1370 C CA . PRO A 1 175 ? -20.315 -9.217 11.270 1.00 87.62 175 PRO A CA 1
ATOM 1371 C C . PRO A 1 175 ? -20.431 -8.834 12.753 1.00 87.62 175 PRO A C 1
ATOM 1373 O O . PRO A 1 175 ? -21.193 -9.459 13.486 1.00 87.62 175 PRO A O 1
ATOM 1376 N N . HIS A 1 176 ? -19.722 -7.792 13.193 1.00 87.62 176 HIS A N 1
ATOM 1377 C CA . HIS A 1 176 ? -19.649 -7.352 14.590 1.00 87.62 176 HIS A CA 1
ATOM 1378 C C . HIS A 1 176 ? -20.481 -6.087 14.872 1.00 87.62 176 HIS A C 1
ATOM 1380 O O . HIS A 1 176 ? -20.333 -5.463 15.925 1.00 87.62 176 HIS A O 1
ATOM 1386 N N . LYS A 1 177 ? -21.405 -5.714 13.970 1.00 89.31 177 LYS A N 1
ATOM 1387 C CA . LYS A 1 177 ? -22.195 -4.470 14.064 1.00 89.31 177 LYS A CA 1
ATOM 1388 C C . LYS A 1 177 ? -22.947 -4.293 15.388 1.00 89.31 177 LYS A C 1
ATOM 1390 O O . LYS A 1 177 ? -23.037 -3.181 15.890 1.00 89.31 177 LYS A O 1
ATOM 1395 N N . SER A 1 178 ? -23.473 -5.376 15.967 1.00 88.62 178 SER A N 1
ATOM 1396 C CA . SER A 1 178 ? -24.238 -5.306 17.220 1.00 88.62 178 SER A CA 1
ATOM 1397 C C . SER A 1 178 ? -23.354 -4.881 18.394 1.00 88.62 178 SER A C 1
ATOM 1399 O O . SER A 1 178 ? -23.738 -3.995 19.154 1.00 88.62 178 SER A O 1
AT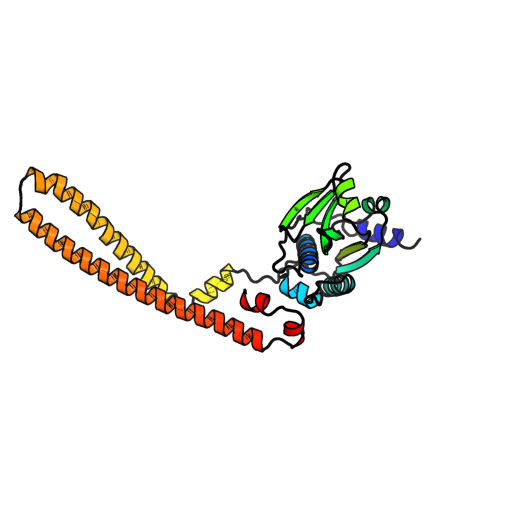OM 1401 N N . ILE A 1 179 ? -22.143 -5.437 18.486 1.00 90.06 179 ILE A N 1
ATOM 1402 C CA . ILE A 1 179 ? -21.180 -5.086 19.535 1.00 90.06 179 ILE A CA 1
ATOM 1403 C C . ILE A 1 179 ? -20.687 -3.649 19.338 1.00 90.06 179 ILE A C 1
ATOM 1405 O O . ILE A 1 179 ? -20.597 -2.895 20.301 1.00 90.06 179 ILE A O 1
ATOM 1409 N N . LEU A 1 180 ? -20.439 -3.235 18.091 1.00 89.88 180 LEU A N 1
ATOM 1410 C CA . LEU A 1 180 ? -20.046 -1.857 17.781 1.00 89.88 180 LEU A CA 1
ATOM 1411 C C . LEU A 1 180 ? -21.123 -0.844 18.190 1.00 89.88 180 LEU A C 1
ATOM 1413 O O . LEU A 1 180 ? -20.796 0.185 18.774 1.00 89.88 180 LEU A O 1
ATOM 1417 N N . ILE A 1 181 ? -22.403 -1.148 17.952 1.00 93.19 181 ILE A N 1
ATOM 1418 C CA . ILE A 1 181 ? -23.519 -0.300 18.393 1.00 93.19 181 ILE A CA 1
ATOM 1419 C C . ILE A 1 181 ? -23.591 -0.246 19.926 1.00 93.19 181 ILE A C 1
ATOM 1421 O O . ILE A 1 181 ? -23.764 0.834 20.482 1.00 93.19 181 ILE A O 1
ATOM 1425 N N . GLN A 1 182 ? -23.408 -1.369 20.627 1.00 92.06 182 GLN A N 1
ATOM 1426 C CA . GLN A 1 182 ? -23.371 -1.388 22.097 1.00 92.06 182 GLN A CA 1
ATOM 1427 C C . GLN A 1 182 ? -22.215 -0.547 22.655 1.00 92.06 182 GLN A C 1
ATOM 1429 O O . GLN A 1 182 ? -22.412 0.237 23.582 1.00 92.06 182 GLN A O 1
ATOM 1434 N N . VAL A 1 183 ? -21.021 -0.673 22.069 1.00 93.25 183 VAL A N 1
ATOM 1435 C CA . VAL A 1 183 ? -19.837 0.126 22.417 1.00 93.25 183 VAL A CA 1
ATOM 1436 C C . VAL A 1 183 ? -20.091 1.611 22.168 1.00 93.25 183 VAL A C 1
ATOM 1438 O O . VAL A 1 183 ? -19.750 2.431 23.019 1.00 93.25 183 VAL A O 1
ATOM 1441 N N . LEU A 1 184 ? -20.727 1.956 21.045 1.00 94.75 184 LEU A N 1
ATOM 1442 C CA . LEU A 1 184 ? -21.081 3.331 20.698 1.00 94.75 184 LEU A CA 1
ATOM 1443 C C . LEU A 1 184 ? -22.078 3.925 21.700 1.00 94.75 184 LEU A C 1
ATOM 1445 O O . LEU A 1 184 ? -21.839 5.006 22.230 1.00 94.75 184 LEU A O 1
ATOM 1449 N N . ILE A 1 185 ? -23.157 3.204 22.009 1.00 94.88 185 ILE A N 1
ATOM 1450 C CA . ILE A 1 185 ? -24.157 3.630 22.997 1.00 94.88 185 ILE A CA 1
ATOM 1451 C C . ILE A 1 185 ? -23.501 3.802 24.373 1.00 94.88 185 ILE A C 1
ATOM 1453 O O . ILE A 1 185 ? -23.672 4.836 25.016 1.00 94.88 185 ILE A O 1
ATOM 1457 N N . GLY A 1 186 ? -22.689 2.832 24.805 1.00 94.19 186 GLY A N 1
ATOM 1458 C CA . GLY A 1 186 ? -21.942 2.919 26.059 1.00 94.19 186 GLY A CA 1
ATOM 1459 C C . GLY A 1 186 ? -20.980 4.110 26.097 1.00 94.19 186 GLY A C 1
ATOM 1460 O O . GLY A 1 186 ? -20.862 4.766 27.128 1.00 94.19 186 GLY A O 1
ATOM 1461 N N . ALA A 1 187 ? -20.328 4.438 24.976 1.00 94.31 187 ALA A N 1
ATOM 1462 C CA . ALA A 1 187 ? -19.473 5.618 24.867 1.00 94.31 187 ALA A CA 1
ATOM 1463 C C . ALA A 1 187 ? -20.269 6.918 25.033 1.00 94.31 187 ALA A C 1
ATOM 1465 O O . ALA A 1 187 ? -19.844 7.784 25.791 1.00 94.31 187 ALA A O 1
ATOM 1466 N N . VAL A 1 188 ? -21.436 7.030 24.390 1.00 96.25 188 VAL A N 1
ATOM 1467 C CA . VAL A 1 188 ? -22.315 8.202 24.518 1.00 96.25 188 VAL A CA 1
ATOM 1468 C C . VAL A 1 188 ? -22.756 8.397 25.971 1.00 96.25 188 VAL A C 1
ATOM 1470 O O . VAL A 1 188 ? -22.595 9.491 26.509 1.00 96.25 188 VAL A O 1
ATOM 1473 N N . PHE A 1 189 ? -23.235 7.344 26.642 1.00 95.31 189 PHE A N 1
ATOM 1474 C CA . PHE A 1 189 ? -23.618 7.431 28.057 1.00 95.31 189 PHE A CA 1
ATOM 1475 C C . PHE A 1 189 ? -22.437 7.778 28.963 1.00 95.31 189 PHE A C 1
ATOM 1477 O O . PHE A 1 189 ? -22.574 8.628 29.840 1.00 95.31 189 PHE A O 1
ATOM 1484 N N . TYR A 1 190 ? -21.271 7.172 28.734 1.00 94.81 190 TYR A N 1
ATOM 1485 C CA . TYR A 1 190 ? -20.050 7.509 29.463 1.00 94.81 190 TYR A CA 1
ATOM 1486 C C . TYR A 1 190 ? -19.705 9.000 29.327 1.00 94.81 190 TYR A C 1
ATOM 1488 O O . TYR A 1 190 ? -19.424 9.654 30.327 1.00 94.81 190 TYR A O 1
ATOM 1496 N N . THR A 1 191 ? -19.787 9.559 28.116 1.00 94.69 191 THR A N 1
ATOM 1497 C CA . THR A 1 191 ? -19.532 10.985 27.870 1.00 94.69 191 THR A CA 1
ATOM 1498 C C . THR A 1 191 ? -20.563 11.882 28.557 1.00 94.69 191 THR A C 1
ATOM 1500 O O . THR A 1 191 ? -20.179 12.871 29.178 1.00 94.69 191 THR A O 1
ATOM 1503 N N . ILE A 1 192 ? -21.853 11.532 28.504 1.00 94.81 192 ILE A N 1
ATOM 1504 C CA . ILE A 1 192 ? -22.925 12.289 29.177 1.00 94.81 192 ILE A CA 1
ATOM 1505 C C . ILE A 1 192 ? -22.710 12.309 30.694 1.00 94.81 192 ILE A C 1
ATOM 1507 O O . ILE A 1 192 ? -22.763 13.371 31.312 1.00 94.81 192 ILE A O 1
ATOM 1511 N N . LEU A 1 193 ? -22.416 11.155 31.295 1.00 93.94 193 LEU A N 1
ATOM 1512 C CA . LEU A 1 193 ? -22.087 11.074 32.718 1.00 93.94 193 LEU A CA 1
ATOM 1513 C C . LEU A 1 193 ? -20.806 11.858 33.037 1.00 93.94 193 LEU A C 1
ATOM 1515 O O . LEU A 1 193 ? -20.721 12.489 34.087 1.00 93.94 193 LEU A O 1
ATOM 1519 N N . GLY A 1 194 ? -19.820 11.854 32.137 1.00 91.94 194 GLY A N 1
ATOM 1520 C CA . GLY A 1 194 ? -18.581 12.623 32.270 1.00 91.94 194 GLY A CA 1
ATOM 1521 C C . GLY A 1 194 ? -18.832 14.127 32.396 1.00 91.94 194 GLY A C 1
ATOM 1522 O O . GLY A 1 194 ? -18.241 14.782 33.254 1.00 91.94 194 GLY A O 1
ATOM 1523 N N . LEU A 1 195 ? -19.778 14.665 31.621 1.00 94.44 195 LEU A N 1
ATOM 1524 C CA . LEU A 1 195 ? -20.193 16.074 31.691 1.00 94.44 195 LEU A CA 1
ATOM 1525 C C . LEU A 1 195 ? -20.829 16.444 33.041 1.00 94.44 195 LEU A C 1
ATOM 1527 O O . LEU A 1 195 ? -20.771 17.605 33.447 1.00 94.44 195 LEU A O 1
ATOM 1531 N N . SER A 1 196 ? -21.383 15.472 33.779 1.00 92.12 196 SER A N 1
ATOM 1532 C CA . SER A 1 196 ? -21.920 15.716 35.127 1.00 92.12 196 SER A CA 1
ATOM 1533 C C . SER A 1 196 ? -20.850 16.221 36.101 1.00 92.12 196 SER A C 1
ATOM 1535 O O . SER A 1 196 ? -21.182 16.936 37.042 1.00 92.12 196 SER A O 1
ATOM 1537 N N . SER A 1 197 ? -19.567 15.924 35.857 1.00 91.06 197 SER A N 1
ATOM 1538 C CA . SER A 1 197 ? -18.460 16.424 36.683 1.00 91.06 197 SER A CA 1
ATOM 1539 C C . S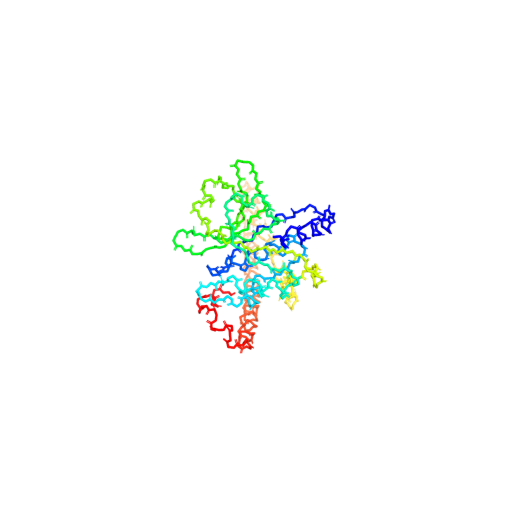ER A 1 197 ? -18.307 17.946 36.634 1.00 91.06 197 SER A C 1
ATOM 1541 O O . SER A 1 197 ? -18.090 18.576 37.668 1.00 91.06 197 SER A O 1
ATOM 1543 N N . SER A 1 198 ? -18.493 18.553 35.460 1.00 93.44 198 SER A N 1
ATOM 1544 C CA . SER A 1 198 ? -18.459 20.007 35.291 1.00 93.44 198 SER A CA 1
ATOM 1545 C C . SER A 1 198 ? -19.623 20.683 36.016 1.00 93.44 198 SER A C 1
ATOM 1547 O O . SER A 1 198 ? -19.415 21.673 36.713 1.00 93.44 198 SER A O 1
ATOM 1549 N N . ILE A 1 199 ? -20.830 20.113 35.918 1.00 92.56 199 ILE A N 1
ATOM 1550 C CA . ILE A 1 199 ? -22.026 20.620 36.616 1.00 92.56 199 ILE A CA 1
ATOM 1551 C C . ILE A 1 199 ? -21.857 20.497 38.136 1.00 92.56 199 ILE A C 1
ATOM 1553 O O . ILE A 1 199 ? -22.216 21.407 38.883 1.00 92.56 199 ILE A O 1
ATOM 1557 N N . PHE A 1 200 ? -21.285 19.385 38.605 1.00 92.94 200 PHE A N 1
ATOM 1558 C CA . PHE A 1 200 ? -20.989 19.170 40.018 1.00 92.94 200 PHE A CA 1
ATOM 1559 C C . PHE A 1 200 ? -20.049 20.249 40.568 1.00 92.94 200 PHE A C 1
ATOM 1561 O O . PHE A 1 200 ? -20.354 20.857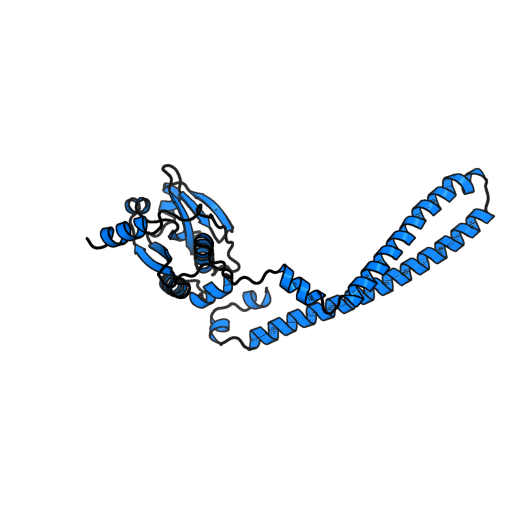 41.594 1.00 92.94 200 PHE A O 1
ATOM 1568 N N . LEU A 1 201 ? -18.953 20.540 39.857 1.00 92.88 201 LEU A N 1
ATOM 1569 C CA . LEU A 1 201 ? -18.011 21.583 40.261 1.00 92.88 201 LEU A CA 1
ATOM 1570 C C . LEU A 1 201 ? -18.663 22.972 40.257 1.00 92.88 201 LEU A C 1
ATOM 1572 O O . LEU A 1 201 ? -18.496 23.717 41.221 1.00 92.88 201 LEU A O 1
ATOM 1576 N N . GLN A 1 202 ? -19.447 23.291 39.221 1.00 94.06 202 GLN A N 1
ATOM 1577 C CA . GLN A 1 202 ? -20.193 24.548 39.140 1.00 94.06 202 GLN A CA 1
ATOM 1578 C C . GLN A 1 202 ? -21.079 24.743 40.375 1.00 94.06 202 GLN A C 1
ATOM 1580 O O . GLN A 1 202 ? -21.018 25.773 41.037 1.00 94.06 202 GLN A O 1
ATOM 1585 N N . LYS A 1 203 ? -21.871 23.729 40.735 1.00 91.81 203 LYS A N 1
ATOM 1586 C CA . LYS A 1 203 ? -22.802 23.833 41.863 1.00 91.81 203 LYS A CA 1
ATOM 1587 C C . LYS A 1 203 ? -22.091 23.953 43.213 1.00 91.81 203 LYS A C 1
ATOM 1589 O O . LYS A 1 203 ? -22.612 24.607 44.116 1.00 91.81 203 LYS A O 1
ATOM 1594 N N . ILE A 1 204 ? -20.906 23.354 43.355 1.00 92.94 204 ILE A N 1
ATOM 1595 C CA . ILE A 1 204 ? -20.081 23.547 44.551 1.00 92.94 204 ILE A CA 1
ATOM 1596 C C . ILE A 1 204 ? -19.678 25.018 44.688 1.00 92.94 204 ILE A C 1
ATOM 1598 O O . ILE A 1 204 ? -19.873 25.601 45.753 1.00 92.94 204 ILE A O 1
ATOM 1602 N N . VAL A 1 205 ? -19.143 25.612 43.621 1.00 93.56 205 VAL A N 1
ATOM 1603 C CA . VAL A 1 205 ? -18.626 26.988 43.641 1.00 93.56 205 VAL A CA 1
ATOM 1604 C C . VAL A 1 205 ? -19.747 28.014 43.795 1.00 93.56 205 VAL A C 1
ATOM 1606 O O . VAL A 1 205 ? -19.616 28.931 44.601 1.00 93.56 205 VAL A O 1
ATOM 1609 N N . ASP A 1 206 ? -20.854 27.830 43.078 1.00 93.50 206 ASP A N 1
ATOM 1610 C CA . ASP A 1 206 ? -21.904 28.846 42.977 1.00 93.50 206 ASP A CA 1
ATOM 1611 C C . ASP A 1 206 ? -22.936 28.771 44.114 1.00 93.50 206 ASP A C 1
ATOM 1613 O O . ASP A 1 206 ? -23.577 29.772 44.424 1.00 93.50 206 ASP A O 1
ATOM 1617 N N . ASN A 1 207 ? -23.135 27.599 44.733 1.00 90.31 207 ASN A N 1
ATOM 1618 C CA . ASN A 1 207 ? -24.198 27.399 45.728 1.00 90.31 207 ASN A CA 1
ATOM 1619 C C . ASN A 1 207 ? -23.695 26.854 47.060 1.00 90.31 207 ASN A C 1
ATOM 1621 O O . ASN A 1 207 ? -24.059 27.371 48.110 1.00 90.31 207 ASN A O 1
ATOM 1625 N N . VAL A 1 208 ? -22.852 25.821 47.047 1.00 90.38 208 VAL A N 1
ATOM 1626 C CA . VAL A 1 208 ? -22.436 25.165 48.296 1.00 90.38 208 VAL A CA 1
ATOM 1627 C C . VAL A 1 208 ? -21.476 26.040 49.100 1.00 90.38 208 VAL A C 1
ATOM 1629 O O . VAL A 1 208 ? -21.656 26.178 50.309 1.00 90.38 208 VAL A O 1
ATOM 1632 N N . LEU A 1 209 ? -20.465 26.624 48.448 1.00 89.31 209 LEU A N 1
ATOM 1633 C CA . LEU A 1 209 ? -19.475 27.468 49.121 1.00 89.31 209 LEU A CA 1
ATOM 1634 C C . LEU A 1 209 ? -20.071 28.787 49.650 1.00 89.31 209 LEU A C 1
ATOM 1636 O O . LEU A 1 209 ? -19.795 29.100 50.808 1.00 89.31 209 LEU A O 1
ATOM 1640 N N . PRO A 1 210 ? -20.899 29.540 48.893 1.00 92.81 210 PRO A N 1
ATOM 1641 C CA . PRO A 1 210 ? -21.464 30.799 49.384 1.00 92.81 210 PRO A CA 1
ATOM 1642 C C . PRO A 1 210 ? -22.490 30.605 50.505 1.00 92.81 210 PRO A C 1
ATOM 1644 O O . PRO A 1 210 ? -22.517 31.390 51.449 1.00 92.81 210 PRO A O 1
ATOM 1647 N N . GLU A 1 211 ? -23.325 29.562 50.421 1.00 89.69 211 GLU A N 1
ATOM 1648 C CA . GLU A 1 211 ? -24.371 29.285 51.417 1.00 89.69 211 GLU A CA 1
ATOM 1649 C C . GLU A 1 211 ? -23.853 28.480 52.624 1.00 89.69 211 GLU A C 1
ATOM 1651 O O . GLU A 1 211 ? -24.562 28.334 53.618 1.00 89.69 211 GLU A O 1
ATOM 1656 N N . GLY A 1 212 ? -22.640 27.915 52.550 1.00 89.19 212 GLY A N 1
ATOM 1657 C CA . GLY A 1 212 ? -22.076 27.054 53.597 1.00 89.19 212 GLY A CA 1
ATOM 1658 C C . GLY A 1 212 ? -22.873 25.762 53.839 1.00 89.19 212 GLY A C 1
ATOM 1659 O O . GLY A 1 212 ? -22.803 25.177 54.921 1.00 89.19 212 GLY A O 1
ATOM 1660 N N . ASN A 1 213 ? -23.661 25.312 52.857 1.00 91.31 213 ASN A N 1
ATOM 1661 C CA . ASN A 1 213 ? -24.628 24.228 53.025 1.00 91.31 213 ASN A CA 1
ATOM 1662 C C . ASN A 1 213 ? -23.974 22.838 52.899 1.00 91.31 213 ASN A C 1
ATOM 1664 O O . ASN A 1 213 ? -23.916 22.234 51.823 1.00 91.31 213 ASN A O 1
ATOM 1668 N N . THR A 1 214 ? -23.514 22.295 54.027 1.00 89.94 214 THR A N 1
ATOM 1669 C CA . THR A 1 214 ? -22.858 20.977 54.103 1.00 89.94 214 THR A CA 1
ATOM 1670 C C . THR A 1 214 ? -23.788 19.805 53.774 1.00 89.94 214 THR A C 1
ATOM 1672 O O . THR A 1 214 ? -23.327 18.778 53.277 1.00 89.94 214 THR A O 1
ATOM 1675 N N . ASN A 1 215 ? -25.101 19.951 53.976 1.00 91.38 215 ASN A N 1
ATOM 1676 C CA . ASN A 1 215 ? -26.072 18.922 53.598 1.00 91.38 215 ASN A CA 1
ATOM 1677 C C . ASN A 1 215 ? -26.175 18.788 52.074 1.00 91.38 215 ASN A C 1
ATOM 1679 O O . ASN A 1 215 ? -26.157 17.670 51.555 1.00 91.38 215 ASN A O 1
ATOM 1683 N N . LEU A 1 216 ? -26.221 19.915 51.353 1.00 89.69 216 LEU A N 1
ATOM 1684 C CA . LEU A 1 216 ? -26.205 19.917 49.889 1.00 89.69 216 LEU A CA 1
ATOM 1685 C C . LEU A 1 216 ? -24.888 19.338 49.352 1.00 89.69 216 LEU A C 1
ATOM 1687 O O . LEU A 1 216 ? -24.915 18.535 48.418 1.00 89.69 216 LEU A O 1
ATOM 1691 N N . LEU A 1 217 ? -23.757 19.666 49.988 1.00 91.56 217 LEU A N 1
ATOM 1692 C CA . LEU A 1 217 ? -22.450 19.095 49.650 1.00 91.56 217 LEU A CA 1
ATOM 1693 C C . LEU A 1 217 ? -22.444 17.566 49.764 1.00 91.56 217 LEU A C 1
ATOM 1695 O O . LEU A 1 217 ? -22.056 16.880 48.819 1.00 91.56 217 LEU A O 1
ATOM 1699 N N . ASN A 1 218 ? -22.893 17.030 50.903 1.00 92.19 218 ASN A N 1
ATOM 1700 C CA . ASN A 1 218 ? -22.899 15.589 51.160 1.00 92.19 218 ASN A CA 1
ATOM 1701 C C . ASN A 1 218 ? -23.835 14.841 50.202 1.00 92.19 218 ASN A C 1
ATOM 1703 O O . ASN A 1 218 ? -23.472 13.779 49.685 1.00 92.19 218 ASN A O 1
ATOM 1707 N N . LEU A 1 219 ? -25.015 15.405 49.919 1.00 93.00 219 LEU A N 1
ATOM 1708 C CA . LEU A 1 219 ? -25.962 14.841 48.958 1.00 93.00 219 LEU A CA 1
ATOM 1709 C C . LEU A 1 219 ? -25.339 14.758 47.560 1.00 93.00 219 LEU A C 1
ATOM 1711 O O . LEU A 1 219 ? -25.307 13.688 46.951 1.00 93.00 219 LEU A O 1
ATOM 1715 N N . MET A 1 220 ? -24.804 15.874 47.063 1.00 93.00 220 MET A N 1
ATOM 1716 C CA . MET A 1 220 ? -24.196 15.932 45.736 1.00 93.00 220 MET A CA 1
ATOM 1717 C C . MET A 1 220 ? -22.947 15.054 45.636 1.00 93.00 220 MET A C 1
ATOM 1719 O O . MET A 1 220 ? -22.764 14.374 44.629 1.00 93.00 220 MET A O 1
ATOM 1723 N N . GLY A 1 221 ? -22.106 15.028 46.675 1.00 93.94 221 GLY A N 1
ATOM 1724 C CA . GLY A 1 221 ? -20.920 14.175 46.732 1.00 93.94 221 GLY A CA 1
ATOM 1725 C C . GLY A 1 221 ? -21.279 12.692 46.653 1.00 93.94 221 GLY A C 1
ATOM 1726 O O . GLY A 1 221 ? -20.675 11.951 45.880 1.00 93.94 221 GLY A O 1
ATOM 1727 N N . THR A 1 222 ? -22.328 12.272 47.366 1.00 95.00 222 THR A N 1
ATOM 1728 C CA . THR A 1 222 ? -22.839 10.894 47.302 1.00 95.00 222 THR A CA 1
ATOM 1729 C C . THR A 1 222 ? -23.327 10.544 45.894 1.00 95.00 222 THR A C 1
ATOM 1731 O O . THR A 1 222 ? -22.959 9.500 45.354 1.00 95.00 222 THR A O 1
ATOM 1734 N N . VAL A 1 223 ? -24.093 11.435 45.253 1.00 95.12 223 VAL A N 1
ATOM 1735 C CA . VAL A 1 223 ? -24.542 11.252 43.860 1.00 95.12 223 VAL A CA 1
ATOM 1736 C C . VAL A 1 223 ? -23.352 11.153 42.902 1.00 95.12 223 VAL A C 1
ATOM 1738 O O . VAL A 1 223 ? -23.331 10.286 42.030 1.00 95.12 223 VAL A O 1
ATOM 1741 N N . MET A 1 224 ? -22.333 11.993 43.084 1.00 95.06 224 MET A N 1
ATOM 1742 C CA . MET A 1 224 ? -21.142 12.000 42.238 1.00 95.06 224 MET A CA 1
ATOM 1743 C C . MET A 1 224 ? -20.336 10.702 42.360 1.00 95.06 224 MET A C 1
ATOM 1745 O O . MET A 1 224 ? -19.898 10.157 41.348 1.00 95.06 224 MET A O 1
ATOM 1749 N N . ILE A 1 225 ? -20.200 10.152 43.570 1.00 96.19 225 ILE A N 1
ATOM 1750 C CA . ILE A 1 225 ? -19.571 8.841 43.789 1.00 96.19 225 ILE A CA 1
ATOM 1751 C C . ILE A 1 225 ? -20.324 7.751 43.015 1.00 96.19 225 ILE A C 1
ATOM 1753 O O . ILE A 1 225 ? -19.698 6.952 42.319 1.00 96.19 225 ILE A O 1
ATOM 1757 N N . ILE A 1 226 ? -21.660 7.745 43.073 1.00 96.50 226 ILE A N 1
ATOM 1758 C CA . ILE A 1 226 ? -22.489 6.786 42.324 1.00 96.50 226 ILE A CA 1
ATOM 1759 C C . ILE A 1 226 ? -22.276 6.943 40.809 1.00 96.50 226 ILE A C 1
ATOM 1761 O O . ILE A 1 226 ? -22.092 5.945 40.110 1.00 96.50 226 ILE A O 1
ATOM 1765 N N . ILE A 1 227 ? -22.246 8.179 40.298 1.00 95.88 227 ILE A N 1
ATOM 1766 C CA . ILE A 1 227 ? -21.987 8.462 38.877 1.00 95.88 227 ILE A CA 1
ATOM 1767 C C . ILE A 1 227 ? -20.607 7.946 38.457 1.00 95.88 227 ILE A C 1
ATOM 1769 O O . ILE A 1 227 ? -20.491 7.309 37.410 1.00 95.88 227 ILE A O 1
ATOM 1773 N N . ILE A 1 228 ? -19.569 8.177 39.263 1.00 95.50 228 ILE A N 1
ATOM 1774 C CA . ILE A 1 228 ? -18.207 7.706 38.981 1.00 95.50 228 ILE A CA 1
ATOM 1775 C C . ILE A 1 228 ? -18.160 6.174 38.946 1.00 95.50 228 ILE A C 1
ATOM 1777 O O . ILE A 1 228 ? -17.594 5.603 38.014 1.00 95.50 228 ILE A O 1
ATOM 1781 N N . LEU A 1 229 ? -18.793 5.491 39.905 1.00 96.88 229 LEU A N 1
ATOM 1782 C CA . LEU A 1 229 ? -18.869 4.026 39.907 1.00 96.88 229 LEU A CA 1
ATOM 1783 C C . LEU A 1 229 ? -19.568 3.493 38.647 1.00 96.88 229 LEU A C 1
ATOM 1785 O O . LEU A 1 229 ? -19.083 2.545 38.022 1.00 96.88 229 LEU A O 1
ATOM 1789 N N . LEU A 1 230 ? -20.659 4.137 38.222 1.00 96.06 230 LEU A N 1
ATOM 1790 C CA . LEU A 1 230 ? -21.356 3.790 36.985 1.00 96.06 230 LEU A CA 1
ATOM 1791 C C . LEU A 1 230 ? -20.485 4.038 35.742 1.00 96.06 230 LEU A C 1
ATOM 1793 O O . LEU A 1 230 ? -20.444 3.193 34.847 1.00 96.06 230 LEU A O 1
ATOM 1797 N N . GLN A 1 231 ? -19.749 5.152 35.689 1.00 95.94 231 GLN A N 1
ATOM 1798 C CA . GLN A 1 231 ? -18.804 5.434 34.604 1.00 95.94 231 GLN A CA 1
ATOM 1799 C C . GLN A 1 231 ? -17.716 4.365 34.506 1.00 95.94 231 GLN A C 1
ATOM 1801 O O . GLN A 1 231 ? -17.432 3.891 33.404 1.00 95.94 231 GLN A O 1
ATOM 1806 N N . ILE A 1 232 ? -17.132 3.962 35.640 1.00 96.38 232 ILE A N 1
ATOM 1807 C CA . ILE A 1 232 ? -16.110 2.909 35.694 1.00 96.38 232 ILE A CA 1
ATOM 1808 C C . ILE A 1 232 ? -16.675 1.606 35.126 1.00 96.38 232 ILE A C 1
ATOM 1810 O O . ILE A 1 232 ? -16.044 0.988 34.266 1.00 96.38 232 ILE A O 1
ATOM 1814 N N . PHE A 1 233 ? -17.884 1.219 35.541 1.00 96.62 233 PHE A N 1
ATOM 1815 C CA . PHE A 1 233 ? -18.547 0.015 35.046 1.00 96.62 233 PHE A CA 1
ATOM 1816 C C . PHE A 1 233 ? -18.805 0.062 33.531 1.00 96.62 233 PHE A C 1
ATOM 1818 O O . PHE A 1 233 ? -18.416 -0.861 32.809 1.00 96.62 233 PHE A O 1
ATOM 1825 N N . ILE A 1 234 ? -19.408 1.146 33.025 1.00 95.44 234 ILE A N 1
ATOM 1826 C CA . ILE A 1 234 ? -19.690 1.314 31.589 1.00 95.44 234 ILE A CA 1
ATOM 1827 C C . ILE A 1 234 ? -18.388 1.291 30.785 1.00 95.44 234 ILE A C 1
ATOM 1829 O O . ILE A 1 234 ? -18.305 0.624 29.750 1.00 95.44 234 ILE A O 1
ATOM 1833 N N . ASN A 1 235 ? -17.352 1.987 31.259 1.00 95.50 235 ASN A N 1
ATOM 1834 C CA . ASN A 1 235 ? -16.065 2.022 30.580 1.00 95.50 235 ASN A CA 1
ATOM 1835 C C . ASN A 1 235 ? -15.399 0.642 30.551 1.00 95.50 235 ASN A C 1
ATOM 1837 O O . ASN A 1 235 ? -14.871 0.246 29.510 1.00 95.50 235 ASN A O 1
ATOM 1841 N N . TYR A 1 236 ? -15.466 -0.109 31.653 1.00 96.44 236 TYR A N 1
ATOM 1842 C CA . TYR A 1 236 ? -14.962 -1.478 31.720 1.00 96.44 236 TYR A CA 1
ATOM 1843 C C . TYR A 1 236 ? -15.672 -2.388 30.710 1.00 96.44 236 TYR A C 1
ATOM 1845 O O . TYR A 1 236 ? -15.012 -3.028 29.889 1.00 96.44 236 TYR A O 1
ATOM 1853 N N . ALA A 1 237 ? -17.009 -2.385 30.698 1.00 94.81 237 ALA A N 1
ATOM 1854 C CA . ALA A 1 237 ? -17.802 -3.187 29.768 1.00 94.81 237 ALA A CA 1
ATOM 1855 C C . ALA A 1 237 ? -17.493 -2.836 28.301 1.00 94.81 237 ALA A C 1
ATOM 1857 O O . ALA A 1 237 ? -17.200 -3.721 27.493 1.00 94.81 237 ALA A O 1
ATOM 1858 N N . LYS A 1 238 ? -17.476 -1.539 27.967 1.00 94.38 238 LYS A N 1
ATOM 1859 C CA . LYS A 1 238 ? -17.131 -1.035 26.629 1.00 94.38 238 LYS A CA 1
ATOM 1860 C C . LYS A 1 238 ? -15.734 -1.484 26.197 1.00 94.38 238 LYS A C 1
ATOM 1862 O O . LYS A 1 238 ? -15.553 -1.950 25.070 1.00 94.38 238 LYS A O 1
ATOM 1867 N N . THR A 1 239 ? -14.754 -1.360 27.089 1.00 93.94 239 THR A N 1
ATOM 1868 C CA . THR A 1 239 ? -13.355 -1.719 26.816 1.00 93.94 239 THR A CA 1
ATOM 1869 C C . THR A 1 239 ? -13.219 -3.219 26.578 1.00 93.94 239 THR A C 1
ATOM 1871 O O . THR A 1 239 ? -12.608 -3.629 25.592 1.00 93.94 239 THR A O 1
ATOM 1874 N N . LEU A 1 240 ? -13.862 -4.047 27.406 1.00 94.94 240 LEU A N 1
ATOM 1875 C CA . LEU A 1 240 ? -13.842 -5.502 27.259 1.00 94.94 240 LEU A CA 1
ATOM 1876 C C . LEU A 1 240 ? -14.454 -5.957 25.925 1.00 94.94 240 LEU A C 1
ATOM 1878 O O . LEU A 1 240 ? -13.874 -6.794 25.232 1.00 94.94 240 LEU A O 1
ATOM 1882 N N . LEU A 1 241 ? -15.607 -5.395 25.549 1.00 92.12 241 LEU A N 1
ATOM 1883 C CA . LEU A 1 241 ? -16.261 -5.680 24.268 1.00 92.12 241 LEU A CA 1
ATOM 1884 C C . LEU A 1 241 ? -15.391 -5.264 23.075 1.00 92.12 241 LEU A C 1
ATOM 1886 O O . LEU A 1 241 ? -15.281 -6.011 22.099 1.00 92.12 241 LEU A O 1
ATOM 1890 N N . THR A 1 242 ? -14.741 -4.103 23.175 1.00 92.75 242 THR A N 1
ATOM 1891 C CA . THR A 1 242 ? -13.842 -3.581 22.136 1.00 92.75 242 THR A CA 1
ATOM 1892 C C . THR A 1 242 ? -12.633 -4.495 21.945 1.00 92.75 242 THR A C 1
ATOM 1894 O O . THR A 1 242 ? -12.349 -4.890 20.817 1.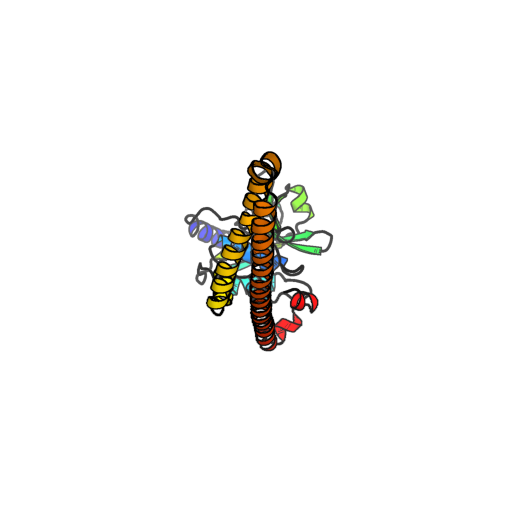00 92.75 242 THR A O 1
ATOM 1897 N N . ILE A 1 243 ? -11.973 -4.911 23.033 1.00 94.44 243 ILE A N 1
ATOM 1898 C CA . ILE A 1 243 ? -10.801 -5.799 22.975 1.00 94.44 243 ILE A CA 1
ATOM 1899 C C . ILE A 1 243 ? -11.175 -7.159 22.382 1.00 94.44 243 ILE A C 1
ATOM 1901 O O . ILE A 1 243 ? -10.511 -7.622 21.456 1.00 94.44 243 ILE A O 1
ATOM 1905 N N . LYS A 1 244 ? -12.257 -7.788 22.862 1.00 92.31 244 LYS A N 1
ATOM 1906 C CA . LYS A 1 244 ? -12.697 -9.094 22.340 1.00 92.31 244 LYS A CA 1
ATOM 1907 C C . LYS A 1 244 ? -13.023 -9.033 20.849 1.00 92.31 244 LYS A C 1
ATOM 1909 O O . LYS A 1 244 ? -12.674 -9.948 20.107 1.00 92.31 244 LYS A O 1
ATOM 1914 N N . THR A 1 245 ? -13.676 -7.960 20.410 1.00 90.69 245 THR A N 1
ATOM 1915 C CA . THR A 1 245 ? -14.008 -7.767 18.993 1.00 90.69 245 THR A CA 1
ATOM 1916 C C . THR A 1 245 ? -12.752 -7.529 18.158 1.00 90.69 245 THR A C 1
ATOM 1918 O O . THR A 1 245 ? -12.605 -8.153 17.111 1.00 90.69 245 THR A O 1
ATOM 1921 N N . GLY A 1 246 ? -11.820 -6.700 18.642 1.00 91.56 246 GLY A N 1
ATOM 1922 C CA . GLY A 1 246 ? -10.529 -6.469 17.990 1.00 91.56 246 GLY A CA 1
ATOM 1923 C C . GLY A 1 246 ? -9.753 -7.769 17.783 1.00 91.56 246 GLY A C 1
ATOM 1924 O O . GLY A 1 246 ? -9.401 -8.099 16.656 1.00 91.56 246 GLY A O 1
ATOM 1925 N N . GLN A 1 247 ? -9.624 -8.587 18.832 1.00 93.56 247 GLN A N 1
ATOM 1926 C CA . GLN A 1 247 ? -8.947 -9.887 18.756 1.00 93.56 247 GLN A CA 1
ATOM 1927 C C . GLN A 1 247 ? -9.588 -10.848 17.745 1.00 93.56 247 GLN A C 1
ATOM 1929 O O . GLN A 1 247 ? -8.881 -11.569 17.044 1.00 93.56 247 GLN A O 1
ATOM 1934 N N . GLN A 1 248 ? -10.921 -10.875 17.645 1.00 90.50 248 GLN A N 1
ATOM 1935 C CA . GLN A 1 248 ? -11.613 -11.712 16.657 1.00 90.50 248 GLN A CA 1
ATOM 1936 C C . GLN A 1 248 ? -11.355 -11.244 15.220 1.00 90.50 248 GLN A C 1
ATOM 1938 O O . GLN A 1 248 ? -11.158 -12.076 14.330 1.00 90.50 248 GLN A O 1
ATOM 1943 N N . ILE A 1 249 ? -11.342 -9.928 14.994 1.00 90.88 249 ILE A N 1
ATOM 1944 C CA . ILE A 1 249 ? -11.034 -9.339 13.688 1.00 90.88 249 ILE A CA 1
ATOM 1945 C C . ILE A 1 249 ? -9.582 -9.645 13.303 1.00 90.88 249 ILE A C 1
ATOM 1947 O O . ILE A 1 249 ? -9.346 -10.143 12.199 1.00 90.88 249 ILE A O 1
ATOM 1951 N N . ASP A 1 250 ? -8.637 -9.437 14.222 1.00 90.88 250 ASP A N 1
ATOM 1952 C CA . ASP A 1 250 ? -7.213 -9.714 14.012 1.00 90.88 250 ASP A CA 1
ATOM 1953 C C . ASP A 1 250 ? -6.976 -11.194 13.700 1.00 90.88 250 ASP A C 1
ATOM 1955 O O . ASP A 1 250 ? -6.334 -11.530 12.704 1.00 90.88 250 ASP A O 1
ATOM 1959 N N . ALA A 1 251 ? -7.573 -12.100 14.481 1.00 90.81 251 ALA A N 1
ATOM 1960 C CA . ALA A 1 251 ? -7.475 -13.535 14.236 1.00 90.81 251 ALA A CA 1
ATOM 1961 C C . ALA A 1 251 ? -8.018 -13.911 12.851 1.00 90.81 251 ALA A C 1
ATOM 1963 O O . ALA A 1 251 ? -7.400 -14.692 12.127 1.00 90.81 251 ALA A O 1
ATOM 1964 N N . ARG A 1 252 ? -9.153 -13.334 12.437 1.00 88.75 252 ARG A N 1
ATOM 1965 C CA . ARG A 1 252 ? -9.746 -13.594 11.118 1.00 88.75 252 ARG A CA 1
ATOM 1966 C C . ARG A 1 252 ? -8.873 -13.072 9.977 1.00 88.75 252 ARG A C 1
ATOM 1968 O O . ARG A 1 252 ? -8.792 -13.731 8.939 1.00 88.75 252 ARG A O 1
ATOM 1975 N N . LEU A 1 253 ? -8.227 -11.921 10.159 1.00 88.56 253 LEU A N 1
ATOM 1976 C CA . LEU A 1 253 ? -7.282 -11.349 9.201 1.00 88.56 253 LEU A CA 1
ATOM 1977 C C . LEU A 1 253 ? -6.036 -12.217 9.053 1.00 88.56 253 LEU A C 1
ATOM 1979 O O . LEU A 1 253 ? -5.729 -12.640 7.938 1.00 88.56 253 LEU A O 1
ATOM 1983 N N . ILE A 1 254 ? -5.372 -12.524 10.167 1.00 90.25 254 ILE A N 1
ATOM 1984 C CA . ILE A 1 254 ? -4.127 -13.297 10.189 1.00 90.25 254 ILE A CA 1
ATOM 1985 C C . ILE A 1 254 ? -4.369 -14.706 9.644 1.00 90.25 254 ILE A C 1
ATOM 1987 O O . ILE A 1 254 ? -3.662 -15.145 8.740 1.00 90.25 254 ILE A O 1
ATOM 1991 N N . LEU A 1 255 ? -5.409 -15.403 10.117 1.00 91.00 255 LEU A N 1
ATOM 1992 C CA . LEU A 1 255 ? -5.742 -16.745 9.627 1.00 91.00 255 LEU A CA 1
ATOM 1993 C C . LEU A 1 255 ? -6.177 -16.727 8.159 1.00 91.00 255 LEU A C 1
ATOM 1995 O O . LEU A 1 255 ? -5.840 -17.642 7.408 1.00 91.00 255 LEU A O 1
ATOM 1999 N N . GLY A 1 256 ? -6.915 -15.698 7.734 1.00 88.69 256 GLY A N 1
ATOM 2000 C CA . GLY A 1 256 ? -7.310 -15.516 6.339 1.00 88.69 256 GLY A CA 1
ATOM 2001 C C . GLY A 1 256 ? -6.103 -15.329 5.420 1.00 88.69 256 GLY A C 1
ATOM 2002 O O . GLY A 1 256 ? -6.015 -15.994 4.387 1.00 88.69 256 GLY A O 1
ATOM 2003 N N . TYR A 1 257 ? -5.159 -14.477 5.826 1.00 89.19 257 TYR A N 1
ATOM 2004 C CA . TYR A 1 257 ? -3.892 -14.273 5.130 1.00 89.19 257 TYR A CA 1
ATOM 2005 C C . TYR A 1 257 ? -3.072 -15.561 5.079 1.00 89.19 257 TYR A C 1
ATOM 2007 O O . TYR A 1 257 ? -2.724 -16.009 3.992 1.00 89.19 257 TYR A O 1
ATOM 2015 N N . TYR A 1 258 ? -2.858 -16.219 6.219 1.00 90.50 258 TYR A N 1
ATOM 2016 C CA . TYR A 1 258 ? -2.066 -17.445 6.306 1.00 90.50 258 TYR A CA 1
ATOM 2017 C C . TYR A 1 258 ? -2.659 -18.579 5.456 1.00 90.50 258 TYR A C 1
ATOM 2019 O O . TYR A 1 258 ? -1.954 -19.234 4.691 1.00 90.50 258 TYR A O 1
ATOM 2027 N N . LYS A 1 259 ? -3.985 -18.766 5.499 1.00 92.25 259 LYS A N 1
ATOM 2028 C CA . LYS A 1 259 ? -4.691 -19.754 4.668 1.00 92.25 259 LYS A CA 1
ATOM 2029 C C . LYS A 1 259 ? -4.562 -19.459 3.173 1.00 92.25 259 LYS A C 1
ATOM 2031 O O . LYS A 1 259 ? -4.551 -20.398 2.380 1.00 92.25 259 LYS A O 1
ATOM 2036 N N . HIS A 1 260 ? -4.532 -18.187 2.777 1.00 89.38 260 HIS A N 1
ATOM 2037 C CA . HIS A 1 260 ? -4.293 -17.810 1.387 1.00 89.38 260 HIS A CA 1
ATOM 2038 C C . HIS A 1 260 ? -2.832 -18.043 0.997 1.00 89.38 260 HIS A C 1
ATOM 2040 O O . HIS A 1 260 ? -2.584 -18.684 -0.019 1.00 89.38 260 HIS A O 1
ATOM 2046 N N . LEU A 1 261 ? -1.893 -17.602 1.839 1.00 90.81 261 LEU A N 1
ATOM 2047 C CA . LEU A 1 261 ? -0.454 -17.758 1.652 1.00 90.81 261 LEU A CA 1
ATOM 2048 C C . LEU A 1 261 ? -0.088 -19.223 1.386 1.00 90.81 261 LEU A C 1
ATOM 2050 O O . LEU A 1 261 ? 0.541 -19.520 0.379 1.00 90.81 261 LEU A O 1
ATOM 2054 N N . LEU A 1 262 ? -0.567 -20.150 2.221 1.00 91.31 262 LEU A N 1
ATOM 2055 C CA . LEU A 1 262 ? -0.291 -21.588 2.090 1.00 91.31 262 LEU A CA 1
ATOM 2056 C C . LEU A 1 262 ? -0.848 -22.240 0.812 1.00 91.31 262 LEU A C 1
ATOM 2058 O O . LEU A 1 262 ? -0.483 -23.369 0.501 1.00 91.31 262 LEU A O 1
ATOM 2062 N N . LYS A 1 263 ? -1.750 -21.571 0.085 1.00 92.88 263 LYS A N 1
ATOM 2063 C CA . LYS A 1 263 ? -2.299 -22.056 -1.192 1.00 92.88 263 LYS A CA 1
ATOM 2064 C C . LYS A 1 263 ? -1.568 -21.496 -2.409 1.00 92.88 263 LYS A C 1
ATOM 2066 O O . LYS A 1 263 ? -1.902 -21.877 -3.530 1.00 92.88 263 LYS A O 1
ATOM 2071 N N . LEU A 1 264 ? -0.639 -20.560 -2.215 1.00 90.12 264 LEU A N 1
ATOM 2072 C CA . LEU A 1 264 ? 0.109 -19.970 -3.316 1.00 90.12 264 LEU A CA 1
ATOM 2073 C C . LEU A 1 264 ? 1.094 -20.992 -3.906 1.00 90.12 264 LEU A C 1
ATOM 2075 O O . LEU A 1 264 ? 1.617 -21.840 -3.182 1.00 90.12 264 LEU A O 1
ATOM 2079 N N . PRO A 1 265 ? 1.345 -20.937 -5.226 1.00 90.06 265 PRO A N 1
ATOM 2080 C CA . PRO A 1 265 ? 2.282 -21.842 -5.882 1.00 90.06 265 PRO A CA 1
ATOM 2081 C C . PRO A 1 265 ? 3.724 -21.584 -5.423 1.00 90.06 265 PRO A C 1
ATOM 2083 O O . PRO A 1 265 ? 4.070 -20.461 -5.060 1.00 90.06 265 PRO A O 1
ATOM 2086 N N . GLN A 1 266 ? 4.593 -22.595 -5.539 1.00 89.06 266 GLN A N 1
ATOM 2087 C CA . GLN A 1 266 ? 6.014 -22.516 -5.155 1.00 89.06 266 GLN A CA 1
ATOM 2088 C C . GLN A 1 266 ? 6.737 -21.290 -5.744 1.00 89.06 266 GLN A C 1
ATOM 2090 O O . GLN A 1 266 ? 7.493 -20.623 -5.043 1.00 89.06 266 GLN A O 1
ATOM 2095 N N . GLN A 1 267 ? 6.423 -20.927 -6.993 1.00 85.00 267 GLN A N 1
ATOM 2096 C CA . GLN A 1 267 ? 6.997 -19.765 -7.682 1.00 85.00 267 GLN A CA 1
ATOM 2097 C C . GLN A 1 267 ? 6.850 -18.450 -6.889 1.00 85.00 267 GLN A C 1
ATOM 2099 O O . GLN A 1 267 ? 7.722 -17.581 -6.950 1.00 85.00 267 GLN A O 1
ATOM 2104 N N . PHE A 1 268 ? 5.769 -18.289 -6.120 1.00 86.19 268 PHE A N 1
ATOM 2105 C CA . PHE A 1 268 ? 5.581 -17.124 -5.254 1.00 86.19 268 PHE A CA 1
ATOM 2106 C C . PHE A 1 268 ? 6.637 -17.066 -4.137 1.00 86.19 268 PHE A C 1
ATOM 2108 O O . PHE A 1 268 ? 7.216 -16.014 -3.872 1.00 86.19 268 PHE A O 1
ATOM 2115 N N . PHE A 1 269 ? 6.932 -18.205 -3.510 1.00 87.75 269 PHE A N 1
ATOM 2116 C CA . PHE A 1 269 ? 7.899 -18.297 -2.415 1.00 87.75 269 PHE A CA 1
ATOM 2117 C C . PHE A 1 269 ? 9.350 -18.189 -2.892 1.00 87.75 269 PHE A C 1
ATOM 2119 O O . PHE A 1 269 ? 10.206 -17.676 -2.169 1.00 87.75 269 PHE A O 1
ATOM 2126 N N . ASP A 1 270 ? 9.629 -18.609 -4.124 1.00 86.38 270 ASP A N 1
ATOM 2127 C CA . ASP A 1 270 ? 10.959 -18.469 -4.718 1.00 86.38 270 ASP A CA 1
ATOM 2128 C C . ASP A 1 270 ? 11.290 -16.997 -5.028 1.00 86.38 270 ASP A C 1
ATOM 2130 O O . ASP A 1 270 ? 12.443 -16.566 -4.898 1.00 86.38 270 ASP A O 1
ATOM 2134 N N . THR A 1 271 ? 10.270 -16.210 -5.386 1.00 82.56 271 THR A N 1
ATOM 2135 C CA . THR A 1 271 ? 10.403 -14.815 -5.833 1.00 82.56 271 THR A CA 1
ATOM 2136 C C . THR A 1 271 ? 10.318 -13.778 -4.712 1.00 82.56 271 THR A C 1
ATOM 2138 O O . THR A 1 271 ? 10.907 -12.705 -4.857 1.00 82.56 271 THR A O 1
ATOM 2141 N N . MET A 1 272 ? 9.638 -14.068 -3.599 1.00 82.44 272 MET A N 1
ATOM 2142 C CA . MET A 1 272 ? 9.524 -13.151 -2.454 1.00 82.44 272 MET A CA 1
ATOM 2143 C C . MET A 1 272 ? 10.559 -13.432 -1.356 1.00 82.44 272 MET A C 1
ATOM 2145 O O . MET A 1 272 ? 11.027 -14.560 -1.167 1.00 82.44 272 MET A O 1
ATOM 2149 N N . ARG A 1 273 ? 10.948 -12.397 -0.603 1.00 84.25 273 ARG A N 1
ATOM 2150 C CA . ARG A 1 273 ? 11.786 -12.552 0.599 1.00 84.25 273 ARG A CA 1
ATOM 2151 C C . ARG A 1 273 ? 10.909 -12.827 1.820 1.00 84.25 273 ARG A C 1
ATOM 2153 O O . ARG A 1 273 ? 9.817 -12.288 1.942 1.00 84.25 273 ARG A O 1
ATOM 2160 N N . VAL A 1 274 ? 11.423 -13.598 2.780 1.00 86.44 274 VAL A N 1
ATOM 2161 C CA . VAL A 1 274 ? 10.693 -13.914 4.026 1.00 86.44 274 VAL A CA 1
ATOM 2162 C C . VAL A 1 274 ? 10.275 -12.639 4.768 1.00 86.44 274 VAL A C 1
ATOM 2164 O O . VAL A 1 274 ? 9.138 -12.538 5.217 1.00 86.44 274 VAL A O 1
ATOM 2167 N N . GLY A 1 275 ? 11.159 -11.635 4.827 1.00 83.06 275 GLY A N 1
ATOM 2168 C CA . GLY A 1 275 ? 10.844 -10.336 5.429 1.00 83.06 275 GLY A CA 1
ATOM 2169 C C . GLY A 1 275 ? 9.686 -9.606 4.739 1.00 83.06 275 GLY A C 1
ATOM 2170 O O . GLY A 1 275 ? 8.838 -9.061 5.433 1.00 83.06 275 GLY A O 1
ATOM 2171 N N . GLU A 1 276 ? 9.605 -9.669 3.404 1.00 81.56 276 GLU A N 1
ATOM 2172 C CA . GLU A 1 276 ? 8.530 -9.046 2.607 1.00 81.56 276 GLU A CA 1
ATOM 2173 C C . GLU A 1 276 ? 7.172 -9.735 2.835 1.00 81.56 276 GLU A C 1
ATOM 2175 O O . GLU A 1 276 ? 6.125 -9.095 2.767 1.00 81.56 276 GLU A O 1
ATOM 2180 N N . ILE A 1 277 ? 7.177 -11.045 3.115 1.00 85.75 277 ILE A N 1
ATOM 2181 C CA . ILE A 1 277 ? 5.964 -11.820 3.418 1.00 85.75 277 ILE A CA 1
ATOM 2182 C C . ILE A 1 277 ? 5.453 -11.513 4.832 1.00 85.75 277 ILE A C 1
ATOM 2184 O O . ILE A 1 277 ? 4.245 -11.437 5.039 1.00 85.75 277 ILE A O 1
ATOM 2188 N N . ILE A 1 278 ? 6.354 -11.360 5.808 1.00 83.88 278 ILE A N 1
ATOM 2189 C CA . ILE A 1 278 ? 5.991 -11.128 7.217 1.00 83.88 278 ILE A CA 1
ATOM 2190 C C . ILE A 1 278 ? 5.562 -9.675 7.462 1.00 83.88 278 ILE A C 1
ATOM 2192 O O . ILE A 1 278 ? 4.744 -9.423 8.340 1.00 83.88 278 ILE A O 1
ATOM 2196 N N . SER A 1 279 ? 6.091 -8.714 6.701 1.00 80.62 279 SER A N 1
ATOM 2197 C CA . SER A 1 279 ? 5.758 -7.294 6.867 1.00 80.62 279 SER A CA 1
ATOM 2198 C C . SER A 1 279 ? 4.383 -6.884 6.317 1.00 80.62 279 SER A C 1
ATOM 2200 O O . SER A 1 279 ? 4.022 -5.715 6.446 1.00 80.62 279 SER A O 1
ATOM 2202 N N . ARG A 1 280 ? 3.656 -7.793 5.652 1.00 72.69 280 ARG A N 1
ATOM 2203 C CA . ARG A 1 280 ? 2.352 -7.552 5.007 1.00 72.69 280 ARG A CA 1
ATOM 2204 C C . ARG A 1 280 ? 1.202 -8.124 5.825 1.00 72.69 280 ARG A C 1
ATOM 2206 O O . ARG A 1 280 ? 0.135 -7.470 5.819 1.00 72.69 280 ARG A O 1
#

Secondary structure (DSSP, 8-state):
--HHHHHHHHHHHSSSS----------SSTT-HHHHHHHHHHHHTTEE--HHHHHHHTT-BTTB--HHHHHHHHHHTTEEEEEEE--GGGGGGS-SSEEEEEEETTEEEEEEEEEE-SSEEEEEETTTTEEEEEEHHHHHHHEEEEEEEEEE-TT---EE-PPPHHHHHHHHHGGGHHHHHHHHHHHHHHHHHHHHHHHHHHHIIIIIHHHT-HHHHHHHHHHHHHHHHHHHHHHHHHHHHHHHHHHHHHHHHHHHHHHHHTTS-HHHHHHS-HHHHHT-

pLDDT: mean 87.97, std 12.59, range [35.56, 97.38]

Foldseek 3Di:
DPPPVVVVVQCVVPPDDDDQPQFFAADPDPQLQLLRQLQRVCVSVQAHDDSVVLCVQQLGFPQHGDPVSSCSSLVVQQKNKDKDQADLVCPQVADDFKKFWWQDPNHIGIWTFHDDDPFWTWIRGNNVRDTDTHGSVRCNNTTPRMMMDIDRHPPHDRDHPDDDPVVVVCVLCVVVVVLVVLLVVLVVLLVVLVVVVVVLVVCCVPPCVVPVDVVVVVVSVVVNVVSVVVSVVSVVSSVVSVVVSVVVSVCCVVVVLVVVVVPDDPSVVRRDDPVSSVVD

Sequence (280 aa):
MKLNNFFSSLKAKFSSGSPAKRTIIKQHDVTDCGAACLASIAIHYGLDMPIARIRQYASTDKKGTNVLGLIEAATRLGFSAKGVKADYDNLFSIPLPVIAHVIQNNLPHYVVLYSIHSDYIEVMDPAYGEMQKLTHNEFRQKWTGVLLMLLPGDDFTAGTERISLEKRFLYLLLPHKSILIQVLIGAVFYTILGLSSSIFLQKIVDNVLPEGNTNLLNLMGTVMIIIILLQIFINYAKTLLTIKTGQQIDARLILGYYKHLLKLPQQFFDTMRVGEIISR

Radius of gyration: 30.25 Å; chains: 1; bounding box: 51×53×97 Å